Protein AF-A0A0W0VR33-F1 (afdb_monomer_lite)

Foldseek 3Di:
DVVLLVVLCVLLVADPVLLVVVLCVLVVQLVVLDADPPDDQPDPLLVVLLPQADSSSRSSSSVCSVVVADDDPQLSVLRNVLSVVLVPDPDPVVSLVSNLVSLQSSLVSLVVVLVVLSVVLSVPDPDPVSSVVSSSNSSVSNSSNVNSVVVSVVSVVVCVVCVVVVVVDVPPPPPPPPPPVVPPDDD

Structure (mmCIF, N/CA/C/O backbone):
data_AF-A0A0W0VR33-F1
#
_entry.id   AF-A0A0W0VR33-F1
#
loop_
_atom_site.group_PDB
_atom_site.id
_atom_site.type_symbol
_atom_site.label_atom_id
_atom_site.label_alt_id
_atom_site.label_comp_id
_atom_site.label_asym_id
_atom_site.label_entity_id
_atom_site.label_seq_id
_atom_site.pdbx_PDB_ins_code
_atom_site.Cartn_x
_atom_site.Cartn_y
_atom_site.Cartn_z
_atom_site.occupancy
_atom_site.B_iso_or_equiv
_atom_site.auth_seq_id
_atom_site.auth_comp_id
_atom_site.auth_asym_id
_atom_site.auth_atom_id
_atom_site.pdbx_PDB_model_num
ATOM 1 N N . MET A 1 1 ? -3.302 5.676 26.956 1.00 61.50 1 MET A N 1
ATOM 2 C CA . MET A 1 1 ? -3.005 5.448 25.518 1.00 61.50 1 MET A CA 1
ATOM 3 C C . MET A 1 1 ? -2.480 4.043 25.219 1.00 61.50 1 MET A C 1
ATOM 5 O O . MET A 1 1 ? -3.044 3.417 24.333 1.00 61.50 1 MET A O 1
ATOM 9 N N . LYS A 1 2 ? -1.479 3.511 25.946 1.00 77.81 2 LYS A N 1
ATOM 10 C CA . LYS A 1 2 ? -0.905 2.174 25.665 1.00 77.81 2 LYS A CA 1
ATOM 11 C C . LYS A 1 2 ? -1.934 1.028 25.657 1.00 77.81 2 LYS A C 1
ATOM 13 O O . LYS A 1 2 ? -1.928 0.230 24.734 1.00 77.81 2 LYS A O 1
ATOM 18 N N . GLU A 1 3 ? -2.866 0.989 26.608 1.00 82.81 3 GLU A N 1
ATOM 19 C CA . GLU A 1 3 ? -3.867 -0.091 26.684 1.00 82.81 3 GLU A CA 1
ATOM 20 C C . GLU A 1 3 ? -4.890 -0.064 25.531 1.00 82.81 3 GLU A C 1
ATOM 22 O O . GLU A 1 3 ? -5.207 -1.100 24.952 1.00 82.81 3 GLU A O 1
ATOM 27 N N . LYS A 1 4 ? -5.360 1.130 25.135 1.00 84.81 4 LYS A N 1
ATOM 28 C CA . LYS A 1 4 ? -6.247 1.295 23.968 1.00 84.81 4 LYS A CA 1
ATOM 29 C C . LYS A 1 4 ? -5.557 0.866 22.676 1.00 84.81 4 LYS A C 1
ATOM 31 O O . LYS A 1 4 ? -6.177 0.207 21.851 1.00 84.81 4 LYS A O 1
ATOM 36 N N . TYR A 1 5 ? -4.279 1.211 22.524 1.00 88.38 5 TYR A N 1
ATOM 37 C CA . TYR A 1 5 ? -3.471 0.807 21.377 1.00 88.38 5 TYR A CA 1
ATOM 38 C C . TYR A 1 5 ? -3.328 -0.719 21.285 1.00 88.38 5 TYR A C 1
ATOM 40 O O . TYR A 1 5 ? -3.548 -1.283 20.218 1.00 88.38 5 TYR A O 1
ATOM 48 N N . VAL A 1 6 ? -3.019 -1.392 22.400 1.00 88.38 6 VAL A N 1
ATOM 49 C CA . VAL A 1 6 ? -2.901 -2.862 22.446 1.00 88.38 6 VAL A CA 1
ATOM 50 C C . VAL A 1 6 ? -4.234 -3.527 22.093 1.00 88.38 6 VAL A C 1
ATOM 52 O O . VAL A 1 6 ? -4.278 -4.328 21.163 1.00 88.38 6 VAL A O 1
ATOM 55 N N . LYS A 1 7 ? -5.336 -3.105 22.730 1.00 88.06 7 LYS A N 1
ATOM 56 C CA . LYS A 1 7 ? -6.685 -3.625 22.435 1.00 88.06 7 LYS A CA 1
ATOM 57 C C . LYS A 1 7 ? -7.090 -3.405 20.976 1.00 88.06 7 LYS A C 1
ATOM 59 O O . LYS A 1 7 ? -7.686 -4.283 20.358 1.00 88.06 7 LYS A O 1
ATOM 64 N N . LEU A 1 8 ? -6.775 -2.240 20.408 1.00 88.81 8 LEU A N 1
ATOM 65 C CA . LEU A 1 8 ? -7.044 -1.955 19.000 1.00 88.81 8 LEU A CA 1
ATOM 66 C C . LEU A 1 8 ? -6.210 -2.859 18.087 1.00 88.81 8 LEU A C 1
ATOM 68 O O . LEU A 1 8 ? -6.759 -3.433 17.149 1.00 88.81 8 LEU A O 1
ATOM 72 N N . LYS A 1 9 ? -4.913 -3.025 18.370 1.00 88.00 9 LYS A N 1
ATOM 73 C CA . LYS A 1 9 ? -4.009 -3.884 17.593 1.00 88.00 9 LYS A CA 1
ATOM 74 C C . LYS A 1 9 ? -4.493 -5.333 17.552 1.00 88.00 9 LYS A C 1
ATOM 76 O O . LYS A 1 9 ? -4.474 -5.930 16.479 1.00 88.00 9 LYS A O 1
ATOM 81 N N . GLU A 1 10 ? -4.957 -5.866 18.680 1.00 88.50 10 GLU A N 1
ATOM 82 C CA . GLU A 1 10 ? -5.534 -7.213 18.776 1.00 88.50 10 GLU A CA 1
ATOM 83 C C . GLU A 1 10 ? -6.825 -7.335 17.957 1.00 88.50 10 GLU A C 1
ATOM 85 O O . GLU A 1 10 ? -6.942 -8.223 17.115 1.00 88.50 10 GLU A O 1
ATOM 90 N N . LYS A 1 11 ? -7.769 -6.398 18.128 1.00 87.12 11 LYS A N 1
ATOM 91 C CA . LYS A 1 11 ? -9.070 -6.419 17.431 1.00 87.12 11 LYS A CA 1
ATOM 92 C C . LYS A 1 11 ? -8.976 -6.200 15.920 1.00 87.12 11 LYS A C 1
ATOM 94 O O . LYS A 1 11 ? -9.852 -6.633 15.173 1.00 87.12 11 LYS A O 1
ATOM 99 N N . THR A 1 12 ? -7.944 -5.493 15.473 1.00 87.62 12 THR A N 1
ATOM 100 C CA . THR A 1 12 ? -7.769 -5.105 14.066 1.00 87.62 12 THR A CA 1
ATOM 101 C C . THR A 1 12 ? -6.710 -5.927 13.354 1.00 87.62 12 THR A C 1
ATOM 103 O O . THR A 1 12 ? -6.422 -5.635 12.198 1.00 87.62 12 THR A O 1
ATOM 106 N N . ASN A 1 13 ? -6.131 -6.944 14.005 1.00 84.62 13 ASN A N 1
ATOM 107 C CA . ASN A 1 13 ? -5.217 -7.854 13.333 1.00 84.62 13 ASN A CA 1
ATOM 108 C C . ASN A 1 13 ? -5.984 -8.556 12.196 1.00 84.62 13 ASN A C 1
ATOM 110 O O . ASN A 1 13 ? -6.972 -9.249 12.467 1.00 84.62 13 ASN A O 1
ATOM 114 N N . PRO A 1 14 ? -5.626 -8.320 10.924 1.00 77.56 14 PRO A N 1
ATOM 115 C CA . PRO A 1 14 ? -6.394 -8.882 9.834 1.00 77.56 14 PRO A CA 1
ATOM 116 C C . PRO A 1 14 ? -6.150 -10.389 9.764 1.00 77.56 14 PRO A C 1
ATOM 118 O O . PRO A 1 14 ? -5.021 -10.855 9.893 1.00 77.56 14 PRO A O 1
ATOM 121 N N . ASP A 1 15 ? -7.212 -11.158 9.547 1.00 86.38 15 ASP A N 1
ATOM 122 C CA . ASP A 1 15 ? -7.108 -12.604 9.365 1.00 86.38 15 ASP A CA 1
ATOM 123 C C . ASP A 1 15 ? -6.280 -12.943 8.112 1.00 86.38 15 ASP A C 1
ATOM 125 O O . ASP A 1 15 ? -6.339 -12.220 7.112 1.00 86.38 15 ASP A O 1
ATOM 129 N N . LEU A 1 16 ? -5.507 -14.033 8.157 1.00 83.56 16 LEU A N 1
ATOM 130 C CA . LEU A 1 16 ? -4.614 -14.420 7.063 1.00 83.56 16 LEU A CA 1
ATOM 131 C C . LEU A 1 16 ? -5.370 -14.632 5.746 1.00 83.56 16 LEU A C 1
ATOM 133 O O . LEU A 1 16 ? -4.894 -14.181 4.705 1.00 83.56 16 LEU A O 1
ATOM 137 N N . ARG A 1 17 ? -6.550 -15.261 5.783 1.00 86.62 17 ARG A N 1
ATOM 138 C CA . ARG A 1 17 ? -7.364 -15.510 4.587 1.00 86.62 17 ARG A CA 1
ATOM 139 C C . ARG A 1 17 ? -7.806 -14.200 3.950 1.00 86.62 17 ARG A C 1
ATOM 141 O O . ARG A 1 17 ? -7.626 -14.012 2.755 1.00 86.62 17 ARG A O 1
ATOM 148 N N . ASN A 1 18 ? -8.274 -13.256 4.765 1.00 86.62 18 ASN A N 1
ATOM 149 C CA . ASN A 1 18 ? -8.660 -11.929 4.284 1.00 86.62 18 ASN A CA 1
ATOM 150 C C . ASN A 1 18 ? -7.466 -11.181 3.659 1.00 86.62 18 ASN A C 1
ATOM 152 O O . ASN A 1 18 ? -7.594 -10.545 2.615 1.00 86.62 18 ASN A O 1
ATOM 156 N N . GLN A 1 19 ? -6.275 -11.289 4.257 1.00 87.56 19 GLN A N 1
ATOM 157 C CA . GLN A 1 19 ? -5.066 -10.701 3.674 1.00 87.56 19 GLN A CA 1
ATOM 158 C C . GLN A 1 19 ? -4.709 -11.331 2.321 1.00 87.56 19 GLN A C 1
ATOM 160 O O . GLN A 1 19 ? -4.309 -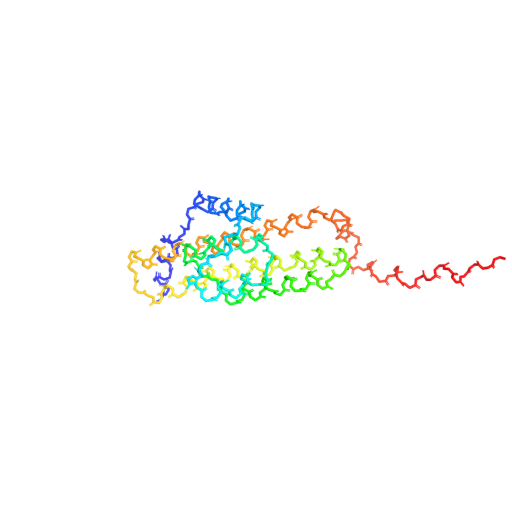10.608 1.411 1.00 87.56 19 GLN A O 1
ATOM 165 N N . LEU A 1 20 ? -4.851 -12.651 2.175 1.00 88.62 20 LEU A N 1
ATOM 166 C CA . LEU A 1 20 ? -4.600 -13.347 0.910 1.00 88.62 20 LEU A CA 1
ATOM 167 C C . LEU A 1 20 ? -5.625 -12.964 -0.163 1.00 88.62 20 LEU A C 1
ATOM 169 O O . LEU A 1 20 ? -5.227 -12.662 -1.285 1.00 88.62 20 LEU A O 1
ATOM 173 N N . ASP A 1 21 ? -6.908 -12.879 0.187 1.00 91.25 21 ASP A N 1
ATOM 174 C CA . ASP A 1 21 ? -7.968 -12.465 -0.740 1.00 91.25 21 ASP A CA 1
ATOM 175 C C . ASP A 1 21 ? -7.755 -11.023 -1.227 1.00 91.25 21 ASP A C 1
ATOM 177 O O . ASP A 1 21 ? -7.878 -10.729 -2.419 1.00 91.25 21 ASP A O 1
ATOM 181 N N . LYS A 1 22 ? -7.379 -10.108 -0.324 1.00 92.38 22 LYS A N 1
ATOM 182 C CA . LYS A 1 22 ? -7.038 -8.723 -0.683 1.00 92.38 22 LYS A CA 1
ATOM 183 C C . LYS A 1 22 ? -5.770 -8.639 -1.528 1.00 92.38 22 LYS A C 1
ATOM 185 O O . LYS A 1 22 ? -5.735 -7.856 -2.474 1.00 92.38 22 LYS A O 1
ATOM 190 N N . LEU A 1 23 ? -4.747 -9.435 -1.212 1.00 91.50 23 LEU A N 1
ATOM 191 C CA . LEU A 1 23 ? -3.521 -9.507 -2.007 1.00 91.50 23 LEU A CA 1
ATOM 192 C C . LEU A 1 23 ? -3.815 -9.998 -3.422 1.00 91.50 23 LEU A C 1
ATOM 194 O O . LEU A 1 23 ? -3.373 -9.366 -4.377 1.00 91.50 23 LEU A O 1
ATOM 198 N N . TYR A 1 24 ? -4.611 -11.060 -3.554 1.00 91.44 24 TYR A N 1
ATOM 199 C CA . TYR A 1 24 ? -5.074 -11.545 -4.848 1.00 91.44 24 TYR A CA 1
ATOM 200 C C . TYR A 1 24 ? -5.799 -10.444 -5.624 1.00 91.44 24 TYR A C 1
ATOM 202 O O . TYR A 1 24 ? -5.463 -10.206 -6.776 1.00 91.44 24 TYR A O 1
ATOM 210 N N . GLN A 1 25 ? -6.720 -9.710 -4.992 1.00 90.56 25 GLN A N 1
ATOM 211 C CA . GLN A 1 25 ? -7.424 -8.603 -5.649 1.00 90.56 25 GLN A CA 1
ATOM 212 C C . GLN A 1 25 ? -6.475 -7.491 -6.110 1.00 90.56 25 GLN A C 1
ATOM 214 O O . GLN A 1 25 ? -6.613 -7.010 -7.230 1.00 90.56 25 GLN A O 1
ATOM 219 N N . VAL A 1 26 ? -5.508 -7.084 -5.281 1.00 90.44 26 VAL A N 1
ATOM 220 C CA . VAL A 1 26 ? -4.519 -6.056 -5.652 1.00 90.44 26 VAL A CA 1
ATOM 221 C C . VAL A 1 26 ? -3.669 -6.519 -6.833 1.00 90.44 26 VAL A C 1
ATOM 223 O O . VAL A 1 26 ? -3.519 -5.779 -7.803 1.00 90.44 26 VAL A O 1
ATOM 226 N N . VAL A 1 27 ? -3.141 -7.743 -6.774 1.00 88.56 27 VAL A N 1
ATOM 227 C CA . VAL A 1 27 ? -2.290 -8.299 -7.833 1.00 88.56 27 VAL A CA 1
ATOM 228 C C . VAL A 1 27 ? -3.090 -8.517 -9.116 1.00 88.56 27 VAL A C 1
ATOM 230 O O . VAL A 1 27 ? -2.629 -8.130 -10.184 1.00 88.56 27 VAL A O 1
ATOM 233 N N . TYR A 1 28 ? -4.303 -9.062 -9.020 1.00 90.81 28 TYR A N 1
ATOM 234 C CA . TYR A 1 28 ? -5.193 -9.251 -10.163 1.00 90.81 28 TYR A CA 1
ATOM 235 C C . TYR A 1 28 ? -5.499 -7.921 -10.853 1.00 90.81 28 TYR A C 1
ATOM 237 O O . TYR A 1 28 ? -5.335 -7.820 -12.060 1.00 90.81 28 TYR A O 1
ATOM 245 N N . GLN A 1 29 ? -5.865 -6.880 -10.099 1.00 89.62 29 GLN A N 1
ATOM 246 C CA . GLN A 1 29 ? -6.146 -5.554 -10.665 1.00 89.62 29 GLN A CA 1
ATOM 247 C C . GLN A 1 29 ? -4.912 -4.921 -11.318 1.00 89.62 29 GLN A C 1
ATOM 249 O O . GLN A 1 29 ? -5.024 -4.277 -12.358 1.00 89.62 29 GLN A O 1
ATOM 254 N N . ALA A 1 30 ? -3.724 -5.130 -10.742 1.00 86.50 30 ALA A N 1
ATOM 255 C CA . ALA A 1 30 ? -2.480 -4.690 -11.363 1.00 86.50 30 ALA A CA 1
ATOM 256 C C . ALA A 1 30 ? -2.211 -5.422 -12.692 1.00 86.50 30 ALA A C 1
AT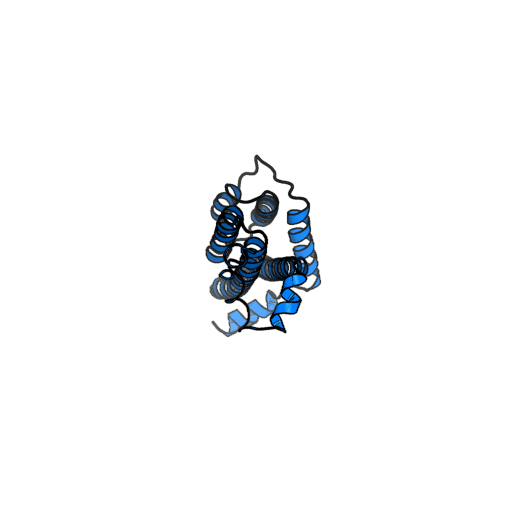OM 258 O O . ALA A 1 30 ? -1.741 -4.805 -13.642 1.00 86.50 30 ALA A O 1
ATOM 259 N N . LEU A 1 31 ? -2.504 -6.721 -12.775 1.00 86.19 31 LEU A N 1
ATOM 260 C CA . LEU A 1 31 ? -2.268 -7.519 -13.982 1.00 86.19 31 LEU A CA 1
ATOM 261 C C . LEU A 1 31 ? -3.320 -7.282 -15.072 1.00 86.19 31 LEU A C 1
ATOM 263 O O . LEU A 1 31 ? -2.958 -7.164 -16.238 1.00 86.19 31 LEU A O 1
ATOM 267 N N . ASP A 1 32 ? -4.596 -7.201 -14.695 1.00 89.06 32 ASP A N 1
ATOM 268 C CA . ASP A 1 32 ? -5.718 -6.940 -15.603 1.00 89.06 32 ASP A CA 1
ATOM 269 C C . ASP A 1 32 ? -5.652 -5.519 -16.179 1.00 89.06 32 ASP A C 1
ATOM 271 O O . ASP A 1 32 ? -5.965 -5.295 -17.345 1.00 89.06 32 ASP A O 1
ATOM 275 N N . ALA A 1 33 ? -5.190 -4.558 -15.367 1.00 84.81 33 ALA A N 1
ATOM 276 C CA . ALA A 1 33 ? -4.979 -3.165 -15.754 1.00 84.81 33 ALA A CA 1
ATOM 277 C C . ALA A 1 33 ? -6.216 -2.496 -16.392 1.00 84.81 33 ALA A C 1
ATOM 279 O O . ALA A 1 33 ? -6.080 -1.554 -17.179 1.00 84.81 33 ALA A O 1
ATOM 280 N N . SER A 1 34 ? -7.424 -2.948 -16.035 1.00 85.25 34 SER A N 1
ATOM 281 C CA . SER A 1 34 ? -8.674 -2.344 -16.490 1.00 85.25 34 SER A CA 1
ATOM 282 C C . SER A 1 34 ? -8.919 -1.013 -15.776 1.00 85.25 34 SER A C 1
ATOM 284 O O . SER A 1 34 ? -9.141 -0.930 -14.567 1.00 85.25 34 SER A O 1
ATOM 286 N N . VAL A 1 35 ? -8.854 0.074 -16.547 1.00 84.69 35 VAL A N 1
ATOM 287 C CA . VAL A 1 35 ? -9.044 1.441 -16.053 1.00 84.69 35 VAL A CA 1
ATOM 288 C C . VAL A 1 35 ? -10.351 1.989 -16.601 1.00 84.69 35 VAL A C 1
ATOM 290 O O . VAL A 1 35 ? -10.545 2.080 -17.813 1.00 84.69 35 VAL A O 1
ATOM 293 N N . HIS A 1 36 ? -11.244 2.430 -15.719 1.00 85.94 36 HIS A N 1
ATOM 294 C CA . HIS A 1 36 ? -12.424 3.168 -16.150 1.00 85.94 36 HIS A CA 1
ATOM 295 C C . HIS A 1 36 ? -12.049 4.634 -16.373 1.00 85.94 36 HIS A C 1
ATOM 297 O O . HIS A 1 36 ? -11.866 5.388 -15.419 1.00 85.94 36 HIS A O 1
ATOM 303 N N . HIS A 1 37 ? -11.943 5.047 -17.636 1.00 77.38 37 HIS A N 1
ATOM 304 C CA . HIS A 1 37 ? -11.484 6.390 -18.022 1.00 77.38 37 HIS A CA 1
ATOM 305 C C . HIS A 1 37 ? -12.367 7.547 -17.520 1.00 77.38 37 HIS A C 1
ATOM 307 O O . HIS A 1 37 ? -11.912 8.685 -17.481 1.00 77.38 37 HIS A O 1
ATOM 313 N N . GLN A 1 38 ? -13.613 7.266 -17.129 1.00 84.50 38 GLN A N 1
ATOM 314 C CA . GLN A 1 38 ? -14.570 8.245 -16.597 1.00 84.50 38 GLN A CA 1
ATOM 315 C C . GLN A 1 38 ? -14.790 8.108 -15.082 1.00 84.50 38 GLN A C 1
ATOM 317 O O . GLN A 1 38 ? -15.762 8.636 -14.549 1.00 84.50 38 GLN A O 1
ATOM 322 N N . TYR A 1 39 ? -13.937 7.358 -14.380 1.00 86.31 39 TYR A N 1
ATOM 323 C CA . TYR A 1 39 ? -14.080 7.189 -12.939 1.00 86.31 39 TYR A CA 1
ATOM 324 C C . TYR A 1 39 ? -13.816 8.506 -12.203 1.00 86.31 39 TYR A C 1
ATOM 326 O O . TYR A 1 39 ? -12.736 9.088 -12.332 1.00 86.31 39 TYR A O 1
ATOM 334 N N . ASP A 1 40 ? -14.794 8.948 -11.414 1.00 87.25 40 ASP A N 1
ATOM 335 C CA . ASP A 1 40 ? -14.639 10.105 -10.541 1.00 87.25 40 ASP A CA 1
ATOM 336 C C . ASP A 1 40 ? -14.066 9.662 -9.192 1.00 87.25 40 ASP A C 1
ATOM 338 O O . ASP A 1 40 ? -14.679 8.887 -8.454 1.00 87.25 40 ASP A O 1
ATOM 342 N N . TYR A 1 41 ? -12.845 10.110 -8.908 1.00 86.19 41 TYR A N 1
ATOM 343 C CA . TYR A 1 41 ? -12.120 9.740 -7.697 1.00 86.19 41 TYR A CA 1
ATOM 344 C C . TYR A 1 41 ? -12.722 10.441 -6.487 1.00 86.19 41 TYR A C 1
ATOM 346 O O . TYR A 1 41 ? -12.797 11.671 -6.450 1.00 86.19 41 TYR A O 1
ATOM 354 N N . LYS A 1 42 ? -13.069 9.658 -5.465 1.00 88.31 42 LYS A N 1
ATOM 355 C CA . LYS A 1 42 ? -13.597 10.187 -4.204 1.00 88.31 42 LYS A CA 1
ATOM 356 C C . LYS A 1 42 ? -12.503 10.847 -3.366 1.00 88.31 42 LYS A C 1
ATOM 358 O O . LYS A 1 42 ? -12.758 11.863 -2.724 1.00 88.31 42 LYS A O 1
ATOM 363 N N . LEU A 1 43 ? -11.293 10.280 -3.370 1.00 85.81 43 LEU A N 1
ATOM 364 C CA . LEU A 1 43 ? -10.158 10.766 -2.587 1.00 85.81 43 LEU A CA 1
ATOM 365 C C . LEU A 1 43 ? -9.224 11.643 -3.447 1.00 85.81 43 LEU A C 1
ATOM 367 O O . LEU A 1 43 ? -8.648 11.158 -4.434 1.00 85.81 43 LEU A O 1
ATOM 371 N N . PRO A 1 44 ? -9.005 12.924 -3.082 1.00 80.31 44 PRO A N 1
ATOM 372 C CA . PRO A 1 44 ? -8.142 13.836 -3.837 1.00 80.31 44 PRO A CA 1
ATOM 373 C C . PRO A 1 44 ? -6.714 13.314 -4.041 1.00 80.31 44 PRO A C 1
ATOM 375 O O . PRO A 1 44 ? -6.116 13.519 -5.101 1.00 80.31 44 PRO A O 1
ATOM 378 N N . GLU A 1 45 ? -6.162 12.597 -3.060 1.00 78.06 45 GLU A N 1
ATOM 379 C CA . GLU A 1 45 ? -4.807 12.045 -3.123 1.00 78.06 45 GLU A CA 1
ATOM 380 C C . GLU A 1 45 ? -4.667 10.990 -4.229 1.00 78.06 45 GLU A C 1
ATOM 382 O O . GLU A 1 45 ? -3.607 10.880 -4.852 1.00 78.06 45 GLU A O 1
ATOM 387 N N . ARG A 1 46 ? -5.732 10.227 -4.504 1.00 80.44 46 ARG A N 1
ATOM 388 C CA . ARG A 1 46 ? -5.762 9.172 -5.533 1.00 80.44 46 ARG A CA 1
ATOM 389 C C . ARG A 1 46 ? -5.874 9.760 -6.936 1.00 80.44 46 ARG A C 1
ATOM 391 O O . ARG A 1 46 ? -5.233 9.259 -7.862 1.00 80.44 46 ARG A O 1
ATOM 398 N N . LYS A 1 47 ? -6.612 10.865 -7.079 1.00 79.00 47 LYS A N 1
ATOM 399 C CA . LYS A 1 47 ? -6.732 11.605 -8.343 1.00 79.00 47 LYS A CA 1
ATOM 400 C C . LYS A 1 47 ? -5.365 12.055 -8.863 1.00 79.00 47 LYS A C 1
ATOM 402 O O . LYS A 1 47 ? -5.076 11.873 -10.042 1.00 79.00 47 LYS A O 1
ATOM 407 N N . ILE A 1 48 ? -4.496 12.559 -7.984 1.00 74.81 48 ILE A N 1
ATOM 408 C CA . ILE A 1 48 ? -3.143 13.017 -8.356 1.00 74.81 48 ILE A CA 1
ATOM 409 C C . ILE A 1 48 ? -2.293 11.863 -8.910 1.00 74.81 48 ILE A C 1
ATOM 411 O O . ILE A 1 48 ? -1.635 12.019 -9.939 1.00 74.81 48 ILE A O 1
ATOM 415 N N . LEU A 1 49 ? -2.349 10.691 -8.268 1.00 77.31 49 LEU A N 1
ATOM 416 C CA . LEU A 1 49 ? -1.647 9.495 -8.742 1.00 77.31 49 LEU A CA 1
ATOM 417 C C . LEU A 1 49 ? -2.144 9.037 -10.113 1.00 77.31 49 LEU A C 1
ATOM 419 O O . LEU A 1 49 ? -1.343 8.633 -10.950 1.00 77.31 49 LEU A O 1
ATOM 423 N N . SER A 1 50 ? -3.454 9.090 -10.353 1.00 76.25 50 SER A N 1
ATOM 424 C CA . SER A 1 50 ? -4.061 8.529 -11.564 1.00 76.25 50 SER A CA 1
ATOM 425 C C . SER A 1 50 ? -3.612 9.192 -12.870 1.00 76.25 50 SER A C 1
ATOM 427 O O . SER A 1 50 ? -3.546 8.529 -13.898 1.00 76.25 50 SER A O 1
ATOM 429 N N . GLN A 1 51 ? -3.253 10.477 -12.839 1.00 72.75 51 GLN A N 1
ATOM 430 C CA . GLN A 1 51 ? -2.960 11.252 -14.049 1.00 72.75 51 GLN A CA 1
ATOM 431 C C . GLN A 1 51 ? -1.585 10.952 -14.658 1.00 72.75 51 GLN A C 1
ATOM 433 O O . GLN A 1 51 ? -1.386 11.163 -15.848 1.00 72.75 51 GLN A O 1
ATOM 438 N N . ASN A 1 52 ? -0.636 10.478 -13.847 1.00 71.38 52 ASN A N 1
ATOM 439 C CA . ASN A 1 52 ? 0.777 10.364 -14.223 1.00 71.38 52 ASN A CA 1
ATOM 440 C C . ASN A 1 52 ? 1.350 8.987 -13.879 1.00 71.38 52 ASN A C 1
ATOM 442 O O . ASN A 1 52 ? 2.505 8.891 -13.480 1.00 71.38 52 ASN A O 1
ATOM 446 N N . THR A 1 53 ? 0.535 7.936 -13.907 1.00 78.19 53 THR A N 1
ATOM 447 C CA . THR A 1 53 ? 0.985 6.577 -13.584 1.00 78.19 53 THR A CA 1
ATOM 448 C C . THR A 1 53 ? 0.542 5.592 -14.659 1.00 78.19 53 THR A C 1
ATOM 450 O O . THR A 1 53 ? -0.414 5.866 -15.382 1.00 78.19 53 THR A O 1
ATOM 453 N N . PRO A 1 54 ? 1.224 4.449 -14.814 1.00 82.12 54 PRO A N 1
ATOM 454 C CA . PRO A 1 54 ? 0.861 3.459 -15.822 1.00 82.12 54 PRO A CA 1
ATOM 455 C C . PRO A 1 54 ? -0.492 2.786 -15.507 1.00 82.12 54 PRO A C 1
ATOM 457 O O . PRO A 1 54 ? -0.895 2.749 -14.341 1.00 82.12 54 PRO A O 1
ATOM 460 N N . PRO A 1 55 ? -1.176 2.190 -16.507 1.00 85.19 55 PRO A N 1
ATOM 461 C CA . PRO A 1 55 ? -2.532 1.647 -16.351 1.00 85.19 55 PRO A CA 1
ATOM 462 C C . PRO A 1 55 ? -2.715 0.672 -15.180 1.00 85.19 55 PRO A C 1
ATOM 464 O O . PRO A 1 55 ? -3.704 0.757 -14.462 1.00 85.19 55 PRO A O 1
ATOM 467 N N . HIS A 1 56 ? -1.734 -0.194 -14.907 1.00 83.88 56 HIS A N 1
ATOM 468 C CA . HIS A 1 56 ? -1.791 -1.120 -13.770 1.00 83.88 56 HIS A CA 1
ATOM 469 C C . HIS A 1 56 ? -1.847 -0.405 -12.409 1.00 83.88 56 HIS A C 1
ATOM 471 O O . HIS A 1 56 ? -2.581 -0.817 -11.513 1.00 83.88 56 HIS A O 1
ATOM 477 N N . VAL A 1 57 ? -1.113 0.702 -12.251 1.00 84.75 57 VAL A N 1
ATOM 478 C CA . VAL A 1 57 ? -1.159 1.530 -11.035 1.00 84.75 57 VAL A CA 1
ATOM 479 C C . VAL A 1 57 ? -2.483 2.289 -10.965 1.00 84.75 57 VAL A C 1
ATOM 481 O O . VAL A 1 57 ? -3.068 2.405 -9.888 1.00 84.75 57 VAL A O 1
ATOM 484 N N . GLN A 1 58 ? -2.992 2.771 -12.101 1.00 86.75 58 GLN A N 1
ATOM 485 C CA . GLN A 1 58 ? -4.299 3.428 -12.165 1.00 86.75 58 GLN A CA 1
ATOM 486 C C . GLN A 1 58 ? -5.437 2.479 -11.760 1.00 86.75 58 GLN A C 1
ATOM 488 O O . GLN A 1 58 ? -6.277 2.873 -10.950 1.00 86.75 58 GLN A O 1
ATOM 493 N N . ALA A 1 59 ? -5.436 1.234 -12.245 1.00 87.88 59 ALA A N 1
ATOM 494 C CA . ALA A 1 59 ? -6.437 0.216 -11.919 1.00 87.88 59 ALA A CA 1
ATOM 495 C C . ALA A 1 59 ? -6.456 -0.101 -10.414 1.00 87.88 59 ALA A C 1
ATOM 497 O O . ALA A 1 59 ? -7.503 -0.027 -9.762 1.00 87.88 59 ALA A O 1
ATOM 498 N N . VAL A 1 60 ? -5.279 -0.335 -9.819 1.00 89.12 60 VAL A N 1
ATOM 499 C CA . VAL A 1 60 ? -5.149 -0.524 -8.364 1.00 89.12 60 VAL A CA 1
ATOM 500 C C . VAL A 1 60 ? -5.624 0.717 -7.604 1.00 89.12 60 VAL A C 1
ATOM 502 O O . VAL A 1 60 ? -6.342 0.592 -6.612 1.00 89.12 60 VAL A O 1
ATOM 505 N N . ASN A 1 61 ? -5.299 1.922 -8.079 1.00 90.19 61 ASN A N 1
ATOM 506 C CA . ASN A 1 61 ? -5.763 3.160 -7.454 1.00 90.19 61 ASN A CA 1
ATOM 507 C C . ASN A 1 61 ? -7.285 3.329 -7.512 1.00 90.19 61 ASN A C 1
ATOM 509 O O . ASN A 1 61 ? -7.860 3.735 -6.506 1.00 90.19 61 ASN A O 1
ATOM 513 N N . GLN A 1 62 ? -7.943 3.004 -8.630 1.00 91.12 62 GLN A N 1
ATOM 514 C CA . GLN A 1 62 ? -9.409 3.037 -8.719 1.00 91.12 62 GLN A CA 1
ATOM 515 C C . GLN A 1 62 ? -10.046 2.028 -7.762 1.00 91.12 62 GLN A C 1
ATOM 517 O O . GLN A 1 62 ? -10.988 2.365 -7.048 1.00 91.12 62 GLN A O 1
ATOM 522 N N . MET A 1 63 ? -9.518 0.803 -7.702 1.00 91.50 63 MET A N 1
ATOM 523 C CA . MET A 1 63 ? -10.034 -0.226 -6.797 1.00 91.50 63 MET A CA 1
ATOM 524 C C . MET A 1 63 ? -9.904 0.185 -5.326 1.00 91.50 63 MET A C 1
ATOM 526 O O . MET A 1 63 ? -10.849 0.014 -4.558 1.00 91.50 63 MET A O 1
ATOM 530 N N . LEU A 1 64 ? -8.765 0.761 -4.939 1.00 90.88 64 LEU A N 1
ATOM 531 C CA . LEU A 1 64 ? -8.543 1.213 -3.568 1.00 90.88 64 LEU A CA 1
ATOM 532 C C . LEU A 1 64 ? -9.372 2.458 -3.211 1.00 90.88 64 LEU A C 1
ATOM 534 O O . LEU A 1 64 ? -9.835 2.560 -2.079 1.00 90.88 64 LEU A O 1
ATOM 538 N N . ASP A 1 65 ? -9.608 3.366 -4.163 1.00 91.56 65 ASP A N 1
ATOM 539 C CA . ASP A 1 65 ? -10.502 4.519 -3.977 1.00 91.56 65 ASP A CA 1
ATOM 540 C C . ASP A 1 65 ? -11.960 4.083 -3.754 1.00 91.56 65 ASP A C 1
ATOM 542 O O . ASP A 1 65 ? -12.613 4.560 -2.828 1.00 91.56 65 ASP A O 1
ATOM 546 N N . ARG A 1 66 ? -12.446 3.088 -4.512 1.00 90.62 66 ARG A N 1
ATOM 547 C CA . ARG A 1 66 ? -13.787 2.497 -4.311 1.00 90.62 66 ARG A CA 1
ATOM 548 C C . ARG A 1 66 ? -13.974 1.901 -2.918 1.00 90.62 66 ARG A C 1
ATOM 550 O O . ARG A 1 66 ? -15.099 1.852 -2.428 1.00 90.62 66 ARG A O 1
ATOM 557 N N . LYS A 1 67 ? -12.883 1.433 -2.312 1.00 89.25 67 LYS A N 1
ATOM 558 C CA . LYS A 1 67 ? -12.845 0.867 -0.960 1.00 89.25 67 LYS A CA 1
ATOM 559 C C . LYS A 1 67 ? -12.522 1.897 0.121 1.00 89.25 67 LYS A C 1
ATOM 561 O O . LYS A 1 67 ? -12.377 1.511 1.275 1.00 89.25 67 LYS A O 1
ATOM 566 N N . GLU A 1 68 ? -12.399 3.172 -0.254 1.00 89.56 68 GLU A N 1
ATOM 567 C CA . GLU A 1 68 ? -12.121 4.291 0.654 1.00 89.56 68 GLU A CA 1
ATOM 568 C C . GLU A 1 68 ? -10.825 4.084 1.454 1.00 89.56 68 GLU A C 1
ATOM 570 O O . GLU A 1 68 ? -10.700 4.475 2.610 1.00 89.56 68 GLU A O 1
ATOM 575 N N . VAL A 1 69 ? -9.842 3.444 0.814 1.00 88.50 69 VAL A N 1
ATOM 576 C CA . VAL A 1 69 ? -8.530 3.184 1.403 1.00 88.50 69 VAL A CA 1
ATOM 577 C C . VAL A 1 69 ? -7.641 4.383 1.138 1.00 88.50 69 VAL A C 1
ATOM 579 O O . VAL A 1 69 ? -7.293 4.686 -0.012 1.00 88.50 69 VAL A O 1
ATOM 582 N N . GLU A 1 70 ? -7.201 5.026 2.206 1.00 87.31 70 GLU A N 1
ATOM 583 C CA . GLU A 1 70 ? -6.284 6.149 2.121 1.00 87.31 70 GLU A CA 1
ATOM 584 C C . GLU A 1 70 ? -4.865 5.669 1.809 1.00 87.31 70 GLU A C 1
ATOM 586 O O . GLU A 1 70 ? -4.431 4.571 2.177 1.00 87.31 70 GLU A O 1
ATOM 591 N N . LEU A 1 71 ? -4.118 6.507 1.099 1.00 86.25 71 LEU A N 1
ATOM 592 C CA . LEU A 1 71 ? -2.707 6.280 0.838 1.00 86.25 71 LEU A CA 1
ATOM 593 C C . LEU A 1 71 ? -1.909 7.396 1.495 1.00 86.25 71 LEU A C 1
ATOM 595 O O . LEU A 1 71 ? -2.187 8.575 1.273 1.00 86.25 71 LEU A O 1
ATOM 599 N N . SER A 1 72 ? -0.886 7.039 2.270 1.00 87.38 72 SER A N 1
ATOM 600 C CA . SER A 1 72 ? -0.021 8.053 2.859 1.00 87.38 72 SER A CA 1
ATOM 601 C C . SER A 1 72 ? 0.673 8.880 1.773 1.00 87.38 72 SER A C 1
ATOM 603 O O . SER A 1 72 ? 1.030 8.380 0.700 1.00 87.38 72 SER A O 1
ATOM 605 N N . TYR A 1 73 ? 0.924 10.154 2.083 1.00 88.19 73 TYR A N 1
ATOM 606 C CA . TYR A 1 73 ? 1.705 11.043 1.220 1.00 88.19 73 TYR A CA 1
ATOM 607 C C . TYR A 1 73 ? 3.055 10.427 0.821 1.00 88.19 73 TYR A C 1
ATOM 609 O O . TYR A 1 73 ? 3.504 10.584 -0.311 1.00 88.19 73 TYR A O 1
ATOM 617 N N . GLU A 1 74 ? 3.692 9.701 1.742 1.00 88.31 74 GLU A N 1
ATOM 618 C CA . GLU A 1 74 ? 4.977 9.051 1.504 1.00 88.31 74 GLU A CA 1
ATOM 619 C C . GLU A 1 74 ? 4.875 7.932 0.461 1.00 88.31 74 GLU A C 1
ATOM 621 O O . GLU A 1 74 ? 5.601 7.983 -0.532 1.00 88.31 74 GLU A O 1
ATOM 626 N N . SER A 1 75 ? 3.950 6.979 0.637 1.00 87.19 75 SER A N 1
ATOM 627 C CA . SER A 1 75 ? 3.729 5.900 -0.337 1.00 87.19 75 SER A CA 1
ATOM 628 C C . SER A 1 75 ? 3.391 6.467 -1.715 1.00 87.19 75 SER A C 1
ATOM 630 O O . SER A 1 75 ? 3.970 6.062 -2.721 1.00 87.19 75 SER A O 1
ATOM 632 N N . ARG A 1 76 ? 2.521 7.481 -1.755 1.00 88.06 76 ARG A N 1
ATOM 633 C CA . ARG A 1 76 ? 2.143 8.172 -2.989 1.00 88.06 76 ARG A CA 1
ATOM 634 C C . ARG A 1 76 ? 3.340 8.791 -3.707 1.00 88.06 76 ARG A C 1
ATOM 636 O O . ARG A 1 76 ? 3.566 8.528 -4.886 1.00 88.06 76 ARG A O 1
ATOM 643 N N . ARG A 1 77 ? 4.132 9.580 -2.982 1.00 88.31 77 ARG A N 1
ATOM 644 C CA . ARG A 1 77 ? 5.318 10.246 -3.523 1.00 88.31 77 ARG A CA 1
ATOM 645 C C . ARG A 1 77 ? 6.343 9.240 -4.040 1.00 88.31 77 ARG A C 1
ATOM 647 O O . ARG A 1 77 ? 6.976 9.503 -5.057 1.00 88.31 77 ARG A O 1
ATOM 654 N N . LEU A 1 78 ? 6.533 8.117 -3.346 1.00 88.81 78 LEU A N 1
ATOM 655 C CA . LEU A 1 78 ? 7.474 7.079 -3.768 1.00 88.81 78 LEU A CA 1
ATOM 656 C C . LEU A 1 78 ? 7.030 6.397 -5.066 1.00 88.81 78 LEU A C 1
ATOM 658 O O . LEU A 1 78 ? 7.871 6.219 -5.942 1.00 88.81 78 LEU A O 1
ATOM 662 N N . ILE A 1 79 ? 5.736 6.102 -5.221 1.00 87.56 79 ILE A N 1
ATOM 663 C CA . ILE A 1 79 ? 5.169 5.545 -6.462 1.00 87.56 79 ILE A CA 1
ATOM 664 C C . ILE A 1 79 ? 5.349 6.528 -7.631 1.00 87.56 79 ILE A C 1
ATOM 666 O O . ILE A 1 79 ? 5.854 6.159 -8.692 1.00 87.56 79 ILE A O 1
ATOM 670 N N . GLU A 1 80 ? 5.004 7.805 -7.433 1.00 86.19 80 GLU A N 1
ATOM 671 C CA . GLU A 1 80 ? 5.195 8.848 -8.454 1.00 86.19 80 GLU A CA 1
ATOM 672 C C . GLU A 1 80 ? 6.680 9.009 -8.834 1.00 86.19 80 GLU A C 1
ATOM 674 O O . GLU A 1 80 ? 7.029 9.159 -10.009 1.00 86.19 80 GLU A O 1
ATOM 679 N N . LEU A 1 81 ? 7.575 8.971 -7.841 1.00 86.00 81 LEU A N 1
ATOM 680 C CA . LEU A 1 81 ? 9.014 9.126 -8.042 1.00 86.00 81 LEU A CA 1
ATOM 681 C C . LEU A 1 81 ? 9.630 7.920 -8.760 1.00 86.00 81 LEU A C 1
ATOM 683 O O . LEU A 1 81 ? 10.447 8.118 -9.662 1.00 86.00 81 LEU A O 1
ATOM 687 N N . GLN A 1 82 ? 9.229 6.702 -8.387 1.00 85.25 82 GLN A N 1
ATOM 688 C CA . GLN A 1 82 ? 9.625 5.465 -9.058 1.00 85.25 82 GLN A CA 1
ATOM 689 C C . GLN A 1 82 ? 9.307 5.567 -10.545 1.00 85.25 82 GLN A C 1
ATOM 691 O O . GLN A 1 82 ? 10.213 5.441 -11.365 1.00 85.25 82 GLN A O 1
ATOM 696 N N . HIS A 1 83 ? 8.058 5.891 -10.888 1.00 84.25 83 HIS A N 1
ATOM 697 C CA . HIS A 1 83 ? 7.633 6.009 -12.278 1.00 84.25 83 HIS A CA 1
ATOM 698 C C . HIS A 1 83 ? 8.479 7.029 -13.054 1.00 84.25 83 HIS A C 1
ATOM 700 O O . HIS A 1 83 ? 9.102 6.672 -14.054 1.00 84.25 83 HIS A O 1
ATOM 706 N N . ARG A 1 84 ? 8.624 8.256 -12.534 1.00 83.62 84 ARG A N 1
ATOM 707 C CA . ARG A 1 84 ? 9.429 9.308 -13.184 1.00 83.62 84 ARG A CA 1
ATOM 708 C C . ARG A 1 84 ? 10.888 8.905 -13.401 1.00 83.62 84 ARG A C 1
ATOM 710 O O . ARG A 1 84 ? 11.482 9.265 -14.416 1.00 83.62 84 ARG A O 1
ATOM 717 N N . ILE A 1 85 ? 11.502 8.219 -12.438 1.00 78.12 85 ILE A N 1
ATOM 718 C CA . ILE A 1 85 ? 12.906 7.797 -12.539 1.00 78.12 85 ILE A CA 1
ATOM 719 C C . ILE A 1 85 ? 13.049 6.635 -13.520 1.00 78.12 85 ILE A C 1
ATOM 721 O O . ILE A 1 85 ? 13.985 6.626 -14.321 1.00 78.12 85 ILE A O 1
ATOM 725 N N . VAL A 1 86 ? 12.134 5.671 -13.468 1.00 77.50 86 VAL A N 1
ATOM 726 C CA . VAL A 1 86 ? 12.120 4.487 -14.333 1.00 77.50 86 VAL A CA 1
ATOM 727 C C . VAL A 1 86 ? 11.890 4.885 -15.795 1.00 77.50 86 VAL A C 1
ATOM 729 O O . VAL A 1 86 ? 12.561 4.344 -16.672 1.00 77.50 86 VAL A O 1
ATOM 732 N N . GLU A 1 87 ? 11.029 5.866 -16.071 1.00 79.88 87 GLU A N 1
ATOM 733 C CA . GLU A 1 87 ? 10.831 6.413 -17.423 1.00 79.88 87 GLU A CA 1
ATOM 734 C C . GLU A 1 87 ? 12.069 7.128 -17.967 1.00 79.88 87 GLU A C 1
ATOM 736 O O . GLU A 1 87 ? 12.448 6.922 -19.118 1.00 79.88 87 GLU A O 1
ATOM 741 N N . LYS A 1 88 ? 12.740 7.932 -17.135 1.00 81.94 88 LYS A N 1
ATOM 742 C CA . LYS A 1 88 ? 13.940 8.682 -17.541 1.00 81.94 88 LYS A CA 1
ATOM 743 C C . LYS A 1 88 ? 15.202 7.822 -17.639 1.00 81.94 88 LYS A C 1
ATOM 745 O O . LYS A 1 88 ? 16.215 8.284 -18.160 1.00 81.94 88 LYS A O 1
ATOM 750 N N . THR A 1 89 ? 15.186 6.601 -17.105 1.00 76.06 89 THR A N 1
ATOM 751 C CA . THR A 1 89 ? 16.357 5.717 -17.105 1.00 76.06 89 THR A CA 1
ATOM 752 C C . THR A 1 89 ? 16.405 4.909 -18.403 1.00 76.06 89 THR A C 1
ATOM 754 O O . THR A 1 89 ? 15.582 4.026 -18.628 1.00 76.06 89 THR A O 1
ATOM 757 N N . THR A 1 90 ? 17.406 5.187 -19.239 1.00 76.56 90 THR A N 1
ATOM 758 C CA . THR A 1 90 ? 17.604 4.533 -20.545 1.00 76.56 90 THR A CA 1
ATOM 759 C C . THR A 1 90 ? 18.273 3.162 -20.431 1.00 76.56 90 THR A C 1
ATOM 761 O O . THR A 1 90 ? 17.925 2.235 -21.159 1.00 76.56 90 THR A O 1
ATOM 764 N N . CYS A 1 91 ? 19.212 3.000 -19.493 1.00 80.06 91 CYS A N 1
ATOM 765 C CA . CYS A 1 91 ? 19.894 1.729 -19.263 1.00 80.06 91 CYS A CA 1
ATOM 766 C C . CYS A 1 91 ? 18.954 0.709 -18.603 1.00 80.06 91 CYS A C 1
ATOM 768 O O . CYS A 1 91 ? 18.499 0.913 -17.475 1.00 80.06 91 CYS A O 1
ATOM 770 N N . ARG A 1 92 ? 18.717 -0.424 -19.276 1.00 73.25 92 ARG A N 1
ATOM 771 C CA . ARG A 1 92 ? 17.816 -1.491 -18.808 1.00 73.25 92 ARG A CA 1
ATOM 772 C C . ARG A 1 92 ? 18.210 -2.051 -17.438 1.00 73.25 92 ARG A C 1
ATOM 774 O O . ARG A 1 92 ? 17.345 -2.177 -16.580 1.00 73.25 92 ARG A O 1
ATOM 781 N N . GLN A 1 93 ? 19.491 -2.344 -17.209 1.00 72.00 93 GLN A N 1
ATOM 782 C CA . GLN A 1 93 ? 19.966 -2.878 -15.922 1.00 72.00 93 GLN A CA 1
ATOM 783 C C . GLN A 1 93 ? 19.759 -1.870 -14.788 1.00 72.00 93 GLN A C 1
ATOM 785 O O . GLN A 1 93 ? 19.162 -2.182 -13.760 1.00 72.00 93 GLN A O 1
ATOM 790 N N . THR A 1 94 ? 20.164 -0.615 -15.006 1.00 76.12 94 THR A N 1
ATOM 791 C CA . THR A 1 94 ? 19.962 0.466 -14.031 1.00 76.12 94 THR A CA 1
ATOM 792 C C . THR A 1 94 ? 18.481 0.706 -13.749 1.00 76.12 94 THR A C 1
ATOM 794 O O . THR A 1 94 ? 18.118 1.010 -12.614 1.00 76.12 94 THR A O 1
ATOM 797 N N . LYS A 1 95 ? 17.621 0.553 -14.763 1.00 77.75 95 LYS A N 1
ATOM 798 C CA . LYS A 1 95 ? 16.168 0.657 -14.626 1.00 77.75 95 LYS A CA 1
ATOM 799 C C . LYS A 1 95 ? 15.638 -0.423 -13.684 1.00 77.75 95 LYS A C 1
ATOM 801 O O . LYS A 1 95 ? 14.993 -0.064 -12.710 1.00 77.75 95 LYS A O 1
ATOM 806 N N . VAL A 1 96 ? 15.981 -1.695 -13.907 1.00 76.56 96 VAL A N 1
ATOM 807 C CA . VAL A 1 96 ? 15.544 -2.823 -13.058 1.00 76.56 96 VAL A CA 1
ATOM 808 C C . VAL A 1 96 ? 16.044 -2.678 -11.617 1.00 76.56 96 VAL A C 1
ATOM 810 O O . VAL A 1 96 ? 15.260 -2.821 -10.682 1.00 76.56 96 VAL A O 1
ATOM 813 N N . TYR A 1 97 ? 17.317 -2.322 -11.422 1.00 77.94 97 TYR A N 1
ATOM 814 C CA . TYR A 1 97 ? 17.891 -2.143 -10.084 1.00 77.94 97 TYR A CA 1
ATOM 815 C C . TYR A 1 97 ? 17.216 -1.008 -9.301 1.00 77.94 97 TYR A C 1
ATOM 817 O O . TYR A 1 97 ? 16.804 -1.185 -8.153 1.00 77.94 97 TYR A O 1
ATOM 825 N N . ARG A 1 98 ? 17.059 0.165 -9.929 1.00 80.94 98 ARG A N 1
ATOM 826 C CA . ARG A 1 98 ? 16.370 1.304 -9.302 1.00 80.94 98 ARG A CA 1
ATOM 827 C C . ARG A 1 98 ? 14.926 0.957 -8.982 1.00 80.94 98 ARG A C 1
ATOM 829 O O . ARG A 1 98 ? 14.455 1.299 -7.903 1.00 80.94 98 ARG A O 1
ATOM 836 N N . ASP A 1 99 ? 14.254 0.276 -9.901 1.00 82.25 99 ASP A N 1
ATOM 837 C CA . ASP A 1 99 ? 12.871 -0.148 -9.739 1.00 82.25 99 ASP A CA 1
ATOM 838 C C . ASP A 1 99 ? 12.716 -1.082 -8.526 1.00 82.25 99 ASP A C 1
ATOM 840 O O . ASP A 1 99 ? 11.876 -0.827 -7.669 1.00 82.25 99 ASP A O 1
ATOM 844 N N . ALA A 1 100 ? 13.608 -2.066 -8.356 1.00 83.38 100 ALA A N 1
ATOM 845 C CA . ALA A 1 100 ? 13.624 -2.946 -7.184 1.00 83.38 100 ALA A CA 1
ATOM 846 C C . ALA A 1 100 ? 13.899 -2.205 -5.857 1.00 83.38 100 ALA A C 1
ATOM 848 O O . ALA A 1 100 ? 13.265 -2.501 -4.843 1.00 83.38 100 ALA A O 1
ATOM 849 N N . ILE A 1 101 ? 14.798 -1.211 -5.844 1.00 85.00 101 ILE A N 1
ATOM 850 C CA . ILE A 1 101 ? 15.011 -0.361 -4.655 1.00 85.00 101 ILE A CA 1
ATOM 851 C C . ILE A 1 101 ? 13.736 0.407 -4.300 1.00 85.00 101 ILE A C 1
ATOM 853 O O . ILE A 1 101 ? 13.414 0.569 -3.120 1.00 85.00 101 ILE A O 1
ATOM 857 N N . PHE A 1 102 ? 13.029 0.928 -5.303 1.00 88.00 102 PHE A N 1
ATOM 858 C CA . PHE A 1 102 ? 11.782 1.647 -5.069 1.00 88.00 102 PHE A CA 1
ATOM 859 C C . PHE A 1 102 ? 10.680 0.725 -4.554 1.00 88.00 102 PHE A C 1
ATOM 861 O O . PHE A 1 102 ? 9.998 1.127 -3.616 1.00 88.00 102 PHE A O 1
ATOM 868 N N . GLU A 1 103 ? 10.571 -0.507 -5.059 1.00 90.75 103 GLU A N 1
ATOM 869 C CA . GLU A 1 103 ? 9.654 -1.512 -4.504 1.00 90.75 103 GLU A CA 1
ATOM 870 C C . GLU A 1 103 ? 9.885 -1.726 -3.002 1.00 90.75 103 GLU A C 1
ATOM 872 O O . GLU A 1 103 ? 8.940 -1.656 -2.218 1.00 90.75 103 GLU A O 1
ATOM 877 N N . ALA A 1 104 ? 11.143 -1.881 -2.572 1.00 88.19 104 ALA A N 1
ATOM 878 C CA . ALA A 1 104 ? 11.471 -2.017 -1.152 1.00 88.19 104 ALA A CA 1
ATOM 879 C C . ALA A 1 104 ? 11.083 -0.765 -0.341 1.00 88.19 104 ALA A C 1
ATOM 881 O O . ALA A 1 104 ? 10.451 -0.866 0.710 1.00 88.19 104 ALA A O 1
ATOM 882 N N . LYS A 1 105 ? 11.386 0.437 -0.853 1.00 91.06 105 LYS A N 1
ATOM 883 C CA . LYS A 1 105 ? 11.029 1.703 -0.182 1.00 91.06 105 LYS A CA 1
ATOM 884 C C . LYS A 1 105 ? 9.519 1.900 -0.055 1.00 91.06 105 LYS A C 1
ATOM 886 O O . LYS A 1 105 ? 9.062 2.402 0.973 1.00 91.06 105 LYS A O 1
ATOM 891 N N . ILE A 1 106 ? 8.758 1.532 -1.086 1.00 90.75 106 ILE A N 1
ATOM 892 C CA . ILE A 1 106 ? 7.293 1.598 -1.081 1.00 90.75 106 ILE A CA 1
ATOM 893 C C . ILE A 1 106 ? 6.735 0.556 -0.106 1.00 90.75 106 ILE A C 1
ATOM 895 O O . ILE A 1 106 ? 5.859 0.867 0.701 1.00 90.75 106 ILE A O 1
ATOM 899 N N . ALA A 1 107 ? 7.280 -0.662 -0.096 1.00 92.12 107 ALA A N 1
ATOM 900 C CA . ALA A 1 107 ? 6.895 -1.671 0.883 1.00 92.12 107 ALA A CA 1
ATOM 901 C C . ALA A 1 107 ? 7.114 -1.169 2.324 1.00 92.12 107 ALA A C 1
ATOM 903 O O . ALA A 1 107 ? 6.228 -1.307 3.175 1.00 92.12 107 ALA A O 1
ATOM 904 N N . ASP A 1 108 ? 8.252 -0.535 2.606 1.00 92.56 108 ASP A N 1
ATOM 905 C CA . ASP A 1 108 ? 8.553 0.031 3.925 1.00 92.56 108 ASP A CA 1
ATOM 906 C C . ASP A 1 108 ? 7.658 1.219 4.296 1.00 92.56 108 ASP A C 1
ATOM 908 O O . ASP A 1 108 ? 7.361 1.428 5.478 1.00 92.56 108 ASP A O 1
ATOM 912 N N . SER A 1 109 ? 7.214 2.023 3.324 1.00 93.88 109 SER A N 1
ATOM 913 C CA . SER A 1 109 ? 6.265 3.107 3.601 1.00 93.88 109 SER A CA 1
ATOM 914 C C . SER A 1 109 ? 4.890 2.564 3.983 1.00 93.88 109 SER A C 1
ATOM 916 O O . SER A 1 109 ? 4.286 3.081 4.921 1.00 93.88 109 SER A O 1
ATOM 918 N N . PHE A 1 110 ? 4.434 1.477 3.355 1.00 93.81 110 PHE A N 1
ATOM 919 C CA . PHE A 1 110 ? 3.201 0.785 3.744 1.00 93.81 110 PHE A CA 1
ATOM 920 C C . PHE A 1 110 ? 3.273 0.172 5.145 1.00 93.81 110 PHE A C 1
ATOM 922 O O . PHE A 1 110 ? 2.337 0.313 5.931 1.00 93.81 110 PHE A O 1
ATOM 929 N N . LYS A 1 111 ? 4.409 -0.432 5.510 1.00 93.12 111 LYS A N 1
ATOM 930 C CA . LYS A 1 111 ? 4.618 -0.944 6.873 1.00 93.12 111 LYS A CA 1
ATOM 931 C C . LYS A 1 111 ? 4.534 0.171 7.922 1.00 93.12 111 LYS A C 1
ATOM 933 O O . LYS A 1 111 ? 3.879 0.011 8.948 1.00 93.12 111 LYS A O 1
ATOM 938 N N . ARG A 1 112 ? 5.146 1.328 7.647 1.00 93.88 112 ARG A N 1
ATOM 939 C CA . ARG A 1 112 ? 5.048 2.516 8.515 1.00 93.88 112 ARG A CA 1
ATOM 940 C C . ARG A 1 112 ? 3.645 3.126 8.518 1.00 93.88 112 ARG A C 1
ATOM 942 O O . ARG A 1 112 ? 3.246 3.722 9.516 1.00 93.88 112 ARG A O 1
ATOM 949 N N . GLN A 1 113 ? 2.904 2.995 7.420 1.00 92.06 113 GLN A N 1
ATOM 950 C CA . GLN A 1 113 ? 1.511 3.422 7.338 1.00 92.06 113 GLN A CA 1
ATOM 951 C C . GLN A 1 113 ? 0.623 2.589 8.273 1.00 92.06 113 GLN A C 1
ATOM 953 O O . GLN A 1 113 ? -0.101 3.201 9.047 1.00 92.06 113 GLN A O 1
ATOM 958 N N . ASP A 1 114 ? 0.773 1.257 8.327 1.00 92.44 114 ASP A N 1
ATOM 959 C CA . ASP A 1 114 ? 0.031 0.394 9.276 1.00 92.44 114 ASP A CA 1
ATOM 960 C C . ASP A 1 114 ? 0.191 0.865 10.735 1.00 92.44 114 ASP A C 1
ATOM 962 O O . ASP A 1 114 ? -0.780 1.002 11.488 1.00 92.44 114 ASP A O 1
ATOM 966 N N . GLU A 1 115 ? 1.425 1.189 11.129 1.00 91.62 115 GLU A N 1
ATOM 967 C CA . GLU A 1 115 ? 1.727 1.696 12.471 1.00 91.62 115 GLU A CA 1
ATOM 968 C C . GLU A 1 115 ? 1.093 3.071 12.730 1.00 91.62 115 GLU A C 1
ATOM 970 O O . GLU A 1 115 ? 0.539 3.311 13.808 1.00 91.62 115 GLU A O 1
ATOM 975 N N . LYS A 1 116 ? 1.132 3.975 11.744 1.00 92.50 116 LYS A N 1
ATOM 976 C CA . LYS A 1 116 ? 0.487 5.295 11.837 1.00 92.50 116 LYS A CA 1
ATOM 977 C C . LYS A 1 116 ? -1.035 5.175 11.907 1.00 92.50 116 LYS A C 1
ATOM 979 O O . LYS A 1 116 ? -1.642 5.864 12.728 1.00 92.50 116 LYS A O 1
ATOM 984 N N . THR A 1 117 ? -1.633 4.274 11.129 1.00 91.81 117 THR A N 1
ATOM 985 C CA . THR A 1 117 ? -3.066 3.954 11.162 1.00 91.81 117 THR A CA 1
ATOM 986 C C . THR A 1 117 ? -3.470 3.527 12.574 1.00 91.81 117 THR A C 1
ATOM 988 O O . THR A 1 117 ? -4.390 4.099 13.161 1.00 91.81 117 THR A O 1
ATOM 991 N N . LEU A 1 118 ? -2.728 2.605 13.195 1.00 91.25 118 LEU A N 1
ATOM 992 C CA . LEU A 1 118 ? -2.974 2.214 14.589 1.00 91.25 118 LEU A CA 1
ATOM 993 C C . LEU A 1 118 ? -2.881 3.395 15.560 1.00 91.25 118 LEU A C 1
ATOM 995 O O . LEU A 1 118 ? -3.737 3.551 16.434 1.00 91.25 118 LEU A O 1
ATOM 999 N N . GLN A 1 119 ? -1.857 4.238 15.421 1.00 90.88 119 GLN A N 1
ATOM 1000 C CA . GLN A 1 119 ? -1.684 5.404 16.288 1.00 90.88 119 GLN A CA 1
ATOM 1001 C C . GLN A 1 119 ? -2.831 6.409 16.136 1.00 90.88 119 GLN A C 1
ATOM 1003 O O . GLN A 1 119 ? -3.334 6.906 17.145 1.00 90.88 119 GLN A O 1
ATOM 1008 N N . GLN A 1 120 ? -3.275 6.686 14.911 1.00 91.25 120 GLN A N 1
ATOM 1009 C CA . GLN A 1 120 ? -4.384 7.595 14.628 1.00 91.25 120 GLN A CA 1
ATOM 1010 C C . GLN A 1 120 ? -5.693 7.084 15.233 1.00 91.25 120 GLN A C 1
ATOM 1012 O O . GLN A 1 120 ? -6.325 7.797 16.012 1.00 91.25 120 GLN A O 1
ATOM 1017 N N . TYR A 1 121 ? -6.059 5.830 14.966 1.00 91.19 121 TYR A N 1
ATOM 1018 C CA . TYR A 1 121 ? -7.303 5.251 15.477 1.00 91.19 121 TYR A CA 1
ATOM 1019 C C . TYR A 1 121 ? -7.266 4.996 16.989 1.00 91.19 121 TYR A C 1
ATOM 1021 O O . TYR A 1 121 ? -8.306 5.034 17.641 1.00 91.19 121 TYR A O 1
ATOM 1029 N N . SER A 1 122 ? -6.084 4.835 17.596 1.00 90.44 122 SER A N 1
ATOM 1030 C CA . SER A 1 122 ? -5.961 4.736 19.061 1.00 90.44 122 SER A CA 1
ATOM 1031 C C . SER A 1 122 ? -6.325 6.031 19.805 1.00 90.44 122 SER A C 1
ATOM 1033 O O . SER A 1 122 ? -6.618 5.986 21.006 1.00 90.44 122 SER A O 1
ATOM 1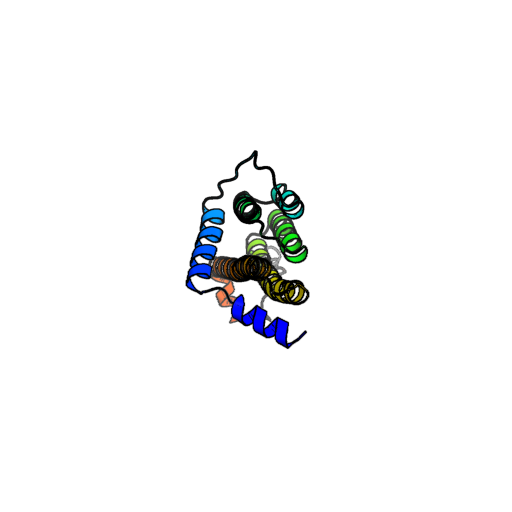035 N N . LYS A 1 123 ? -6.307 7.176 19.104 1.00 91.19 123 LYS A N 1
ATOM 1036 C CA . LYS A 1 123 ? -6.746 8.481 19.623 1.00 91.19 123 LYS A CA 1
ATOM 1037 C C . LYS A 1 123 ? -8.265 8.658 19.532 1.00 91.19 123 LYS A C 1
ATOM 1039 O O . LYS A 1 123 ? -8.806 9.504 20.238 1.00 91.19 123 LYS A O 1
ATOM 1044 N N . LEU A 1 124 ? -8.942 7.867 18.699 1.00 90.06 124 LEU A N 1
ATOM 1045 C CA . LEU A 1 124 ? -10.390 7.910 18.509 1.00 90.06 124 LEU A CA 1
ATOM 1046 C C . LEU A 1 124 ? -11.131 7.047 19.551 1.00 90.06 124 LEU A C 1
ATOM 1048 O O . LEU A 1 124 ? -10.535 6.175 20.197 1.00 90.06 124 LEU A O 1
ATOM 1052 N N . PRO A 1 125 ? -12.446 7.265 19.744 1.00 89.25 125 PRO A N 1
ATOM 1053 C CA . PRO A 1 125 ? -13.287 6.358 20.517 1.00 89.25 125 PRO A CA 1
ATOM 1054 C C . PRO A 1 125 ? -13.299 4.949 19.905 1.00 89.25 125 PRO A C 1
ATOM 1056 O O . PRO A 1 125 ? -13.390 4.796 18.687 1.00 89.25 125 PRO A O 1
ATOM 1059 N N . LEU A 1 126 ? -13.245 3.914 20.751 1.00 87.12 126 LEU A N 1
ATOM 1060 C CA . LEU A 1 126 ? -13.286 2.504 20.338 1.00 87.12 126 LEU A CA 1
ATOM 1061 C C . LEU A 1 126 ? -14.723 2.058 20.015 1.00 87.12 126 LEU A C 1
ATOM 1063 O O . LEU A 1 126 ? -15.282 1.208 20.705 1.00 87.12 126 LEU A O 1
ATOM 1067 N N . THR A 1 127 ? -15.321 2.655 18.988 1.00 92.25 127 THR A N 1
ATOM 1068 C CA . THR A 1 127 ? -16.600 2.216 18.413 1.00 92.25 127 THR A CA 1
ATOM 1069 C C . THR A 1 127 ? -16.373 1.087 17.409 1.00 92.25 127 THR A C 1
ATOM 1071 O O . THR A 1 127 ? -15.280 0.950 16.853 1.00 92.25 127 THR A O 1
ATOM 1074 N N . GLU A 1 128 ? -17.401 0.278 17.152 1.00 90.50 128 GLU A N 1
ATOM 1075 C CA . GLU A 1 128 ? -17.331 -0.795 16.149 1.00 90.50 128 GLU A CA 1
ATOM 1076 C C . GLU A 1 128 ? -16.995 -0.255 14.754 1.00 90.50 128 GLU A C 1
ATOM 1078 O O . GLU A 1 128 ? -16.165 -0.833 14.058 1.00 90.50 128 GLU A O 1
ATOM 1083 N N . GLU A 1 129 ? -17.549 0.904 14.392 1.00 92.31 129 GLU A N 1
ATOM 1084 C CA .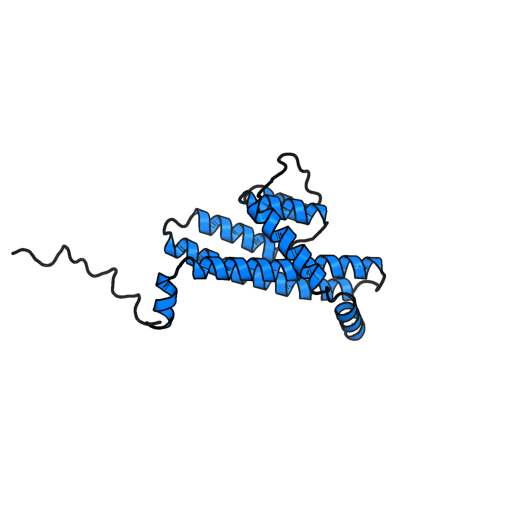 GLU A 1 129 ? -17.268 1.581 13.124 1.00 92.31 129 GLU A CA 1
ATOM 1085 C C . GLU A 1 129 ? -15.782 1.948 12.978 1.00 92.31 129 GLU A C 1
ATOM 1087 O O . GLU A 1 129 ? -15.150 1.629 11.969 1.00 92.31 129 GLU A O 1
ATOM 1092 N N . ASN A 1 130 ? -15.189 2.567 14.004 1.00 91.31 130 ASN A N 1
ATOM 1093 C CA . ASN A 1 130 ? -13.778 2.957 13.978 1.00 91.31 130 ASN A CA 1
ATOM 1094 C C . ASN A 1 130 ? -12.857 1.734 13.952 1.00 91.31 130 ASN A C 1
ATOM 1096 O O . ASN A 1 130 ? -11.818 1.749 13.292 1.00 91.31 130 ASN A O 1
ATOM 1100 N N . ILE A 1 131 ? -13.239 0.661 14.649 1.00 90.62 131 ILE A N 1
ATOM 1101 C CA . ILE A 1 131 ? -12.505 -0.607 14.621 1.00 90.62 131 ILE A CA 1
ATOM 1102 C C . ILE A 1 131 ? -12.576 -1.227 13.220 1.00 90.62 131 ILE A C 1
ATOM 1104 O O . ILE A 1 131 ? -11.547 -1.680 12.717 1.00 90.62 131 ILE A O 1
ATOM 1108 N N . ALA A 1 132 ? -13.744 -1.217 12.574 1.00 90.94 132 ALA A N 1
ATOM 1109 C CA . ALA A 1 132 ? -13.927 -1.750 11.226 1.00 90.94 132 ALA A CA 1
ATOM 1110 C C . ALA A 1 132 ? -13.108 -0.970 10.187 1.00 90.94 132 ALA A C 1
ATOM 1112 O O . ALA A 1 132 ? -12.346 -1.582 9.438 1.00 90.94 132 ALA A O 1
ATOM 1113 N N . LYS A 1 133 ? -13.174 0.369 10.203 1.00 91.31 133 LYS A N 1
ATOM 1114 C CA . LYS A 1 133 ? -12.376 1.237 9.317 1.00 91.31 133 LYS A CA 1
ATOM 1115 C C . LYS A 1 133 ? -10.874 1.045 9.526 1.00 91.31 133 LYS A C 1
ATOM 1117 O O . LYS A 1 133 ? -10.132 0.862 8.563 1.00 91.31 133 LYS A O 1
ATOM 1122 N N . CYS A 1 134 ? -10.430 0.987 10.784 1.00 92.12 134 CYS A N 1
ATOM 1123 C CA . CYS A 1 134 ? -9.034 0.703 11.114 1.00 92.12 134 CYS A CA 1
ATOM 1124 C C . CYS A 1 134 ? -8.601 -0.669 10.578 1.00 92.12 134 CYS A C 1
ATOM 1126 O O . CYS A 1 134 ? -7.570 -0.776 9.922 1.00 92.12 134 CYS A O 1
ATOM 1128 N N . LYS A 1 135 ? -9.400 -1.718 10.809 1.00 92.19 135 LYS A N 1
ATOM 1129 C CA . LYS A 1 135 ? -9.113 -3.075 10.323 1.00 92.19 135 LYS A CA 1
ATOM 1130 C C . LYS A 1 135 ? -9.029 -3.132 8.798 1.00 92.19 135 LYS A C 1
ATOM 1132 O O . LYS A 1 135 ? -8.158 -3.821 8.267 1.00 92.19 135 LYS A O 1
ATOM 1137 N N . GLU A 1 136 ? -9.909 -2.418 8.102 1.00 91.44 136 GLU A N 1
ATOM 1138 C CA . GLU A 1 136 ? -9.921 -2.389 6.642 1.00 91.44 136 GLU A CA 1
ATOM 1139 C C . GLU A 1 136 ? -8.669 -1.708 6.085 1.00 91.44 136 GLU A C 1
ATOM 1141 O O . GLU A 1 136 ? -7.957 -2.327 5.286 1.00 91.44 136 GLU A O 1
ATOM 1146 N N . GLN A 1 137 ? -8.350 -0.510 6.588 1.00 92.06 137 GLN A N 1
ATOM 1147 C CA . GLN A 1 137 ? -7.166 0.258 6.201 1.00 92.06 137 GLN A CA 1
ATOM 1148 C C . GLN A 1 137 ? -5.874 -0.516 6.483 1.00 92.06 137 GLN A C 1
ATOM 1150 O O . GLN A 1 137 ? -5.069 -0.719 5.577 1.00 92.06 137 GLN A O 1
ATOM 1155 N N . ARG A 1 138 ? -5.713 -1.040 7.705 1.00 92.81 138 ARG A N 1
ATOM 1156 C CA . ARG A 1 138 ? -4.553 -1.864 8.086 1.00 92.81 138 ARG A CA 1
ATOM 1157 C C . ARG A 1 138 ? -4.410 -3.106 7.212 1.00 92.81 138 ARG A C 1
ATOM 1159 O O . ARG A 1 138 ? -3.305 -3.498 6.843 1.00 92.81 138 ARG A O 1
ATOM 1166 N N . GLY A 1 139 ? -5.536 -3.726 6.853 1.00 92.06 139 GLY A N 1
ATOM 1167 C CA . GLY A 1 139 ? -5.556 -4.852 5.927 1.00 92.06 139 GLY A CA 1
ATOM 1168 C C . GLY A 1 139 ? -4.937 -4.496 4.576 1.00 92.06 139 GLY A C 1
ATOM 1169 O O . GLY A 1 139 ? -4.152 -5.281 4.051 1.00 92.06 139 GLY A O 1
ATOM 1170 N N . PHE A 1 140 ? -5.235 -3.313 4.039 1.00 92.38 140 PHE A N 1
ATOM 1171 C CA . PHE A 1 140 ? -4.622 -2.840 2.797 1.00 92.38 140 PHE A CA 1
ATOM 1172 C C . PHE A 1 140 ? -3.194 -2.336 2.962 1.00 92.38 140 PHE A C 1
ATOM 1174 O O . PHE A 1 140 ? -2.394 -2.567 2.061 1.00 92.38 140 PHE A O 1
ATOM 1181 N N . ASP A 1 141 ? -2.845 -1.728 4.095 1.00 92.38 141 ASP A N 1
ATOM 1182 C CA . ASP A 1 141 ? -1.468 -1.316 4.383 1.00 92.38 141 ASP A CA 1
ATOM 1183 C C . ASP A 1 141 ? -0.534 -2.543 4.377 1.00 92.38 141 ASP A C 1
ATOM 1185 O O . ASP A 1 141 ? 0.488 -2.572 3.688 1.00 92.38 141 ASP A O 1
ATOM 1189 N N . LEU A 1 142 ? -0.928 -3.623 5.060 1.00 92.00 142 LEU A N 1
ATOM 1190 C CA . LEU A 1 142 ? -0.168 -4.878 5.085 1.00 92.00 142 LEU A CA 1
ATOM 1191 C C . LEU A 1 142 ? -0.118 -5.570 3.719 1.00 92.00 142 LEU A C 1
ATOM 1193 O O . LEU A 1 142 ? 0.914 -6.132 3.341 1.00 92.00 142 LEU A O 1
ATOM 1197 N N . VAL A 1 143 ? -1.217 -5.530 2.966 1.00 92.81 143 VAL A N 1
ATOM 1198 C CA . VAL A 1 143 ? -1.260 -6.075 1.604 1.00 92.81 143 VAL A CA 1
ATOM 1199 C C . VAL A 1 143 ? -0.374 -5.268 0.660 1.00 92.81 143 VAL A C 1
ATOM 1201 O O . VAL A 1 143 ? 0.347 -5.874 -0.127 1.00 92.81 143 VAL A O 1
ATOM 1204 N N . GLY A 1 144 ? -0.359 -3.939 0.770 1.00 91.75 144 GLY A N 1
ATOM 1205 C CA . GLY A 1 144 ? 0.537 -3.066 0.015 1.00 91.75 144 GLY A CA 1
ATOM 1206 C C . GLY A 1 144 ? 1.999 -3.416 0.276 1.00 91.75 144 GLY A C 1
ATOM 1207 O O . GLY A 1 144 ? 2.755 -3.635 -0.668 1.00 91.75 144 GLY A O 1
ATOM 1208 N N . HIS A 1 145 ? 2.378 -3.597 1.546 1.00 93.44 145 HIS A N 1
ATOM 1209 C CA . HIS A 1 145 ? 3.719 -4.066 1.906 1.00 93.44 145 HIS A CA 1
ATOM 1210 C C . HIS A 1 145 ? 4.070 -5.395 1.216 1.00 93.44 145 HIS A C 1
ATOM 1212 O O . HIS A 1 145 ? 5.109 -5.506 0.567 1.00 93.44 145 HIS A O 1
ATOM 1218 N N . ARG A 1 146 ? 3.189 -6.399 1.306 1.00 91.62 146 ARG A N 1
ATOM 1219 C CA . ARG A 1 146 ? 3.424 -7.727 0.713 1.00 91.62 146 ARG A CA 1
ATOM 1220 C C . ARG A 1 146 ? 3.476 -7.702 -0.811 1.00 91.62 146 ARG A C 1
ATOM 1222 O O . ARG A 1 146 ? 4.337 -8.359 -1.386 1.00 91.62 146 ARG A O 1
ATOM 1229 N N . ALA A 1 147 ? 2.579 -6.961 -1.456 1.00 91.19 147 ALA A N 1
ATOM 1230 C CA . ALA A 1 147 ? 2.538 -6.843 -2.909 1.00 91.19 147 ALA A CA 1
ATOM 1231 C C . ALA A 1 147 ? 3.842 -6.237 -3.442 1.00 91.19 147 ALA A C 1
ATOM 1233 O O . ALA A 1 147 ? 4.468 -6.817 -4.324 1.00 91.19 147 ALA A O 1
ATOM 1234 N N . HIS A 1 148 ? 4.302 -5.134 -2.847 1.00 91.06 148 HIS A N 1
ATOM 1235 C CA . HIS A 1 148 ? 5.546 -4.482 -3.256 1.00 91.06 148 HIS A CA 1
ATOM 1236 C C . HIS A 1 148 ? 6.794 -5.318 -2.922 1.00 91.06 148 HIS A C 1
ATOM 1238 O O . HIS A 1 148 ? 7.723 -5.369 -3.724 1.00 91.06 148 HIS A O 1
ATOM 1244 N N . MET A 1 149 ? 6.798 -6.077 -1.819 1.00 91.50 149 MET A N 1
ATOM 1245 C CA . MET A 1 149 ? 7.851 -7.074 -1.569 1.00 91.50 149 MET A CA 1
ATOM 1246 C C . MET A 1 149 ? 7.889 -8.154 -2.659 1.00 91.50 149 MET A C 1
ATOM 1248 O O . MET A 1 149 ? 8.958 -8.444 -3.193 1.00 91.50 149 MET A O 1
ATOM 1252 N N . LEU A 1 150 ? 6.733 -8.718 -3.030 1.00 88.75 150 LEU A N 1
ATOM 1253 C CA . LEU A 1 150 ? 6.639 -9.716 -4.099 1.00 88.75 150 LEU A CA 1
ATOM 1254 C C . LEU A 1 150 ? 7.108 -9.141 -5.438 1.00 88.75 150 LEU A C 1
ATOM 1256 O O . LEU A 1 150 ? 7.931 -9.759 -6.109 1.00 88.75 150 LEU A O 1
ATOM 1260 N N . PHE A 1 151 ? 6.646 -7.946 -5.815 1.00 86.19 151 PHE A N 1
ATOM 1261 C CA . PHE A 1 151 ? 7.083 -7.286 -7.046 1.00 86.19 151 PHE A CA 1
ATOM 1262 C C . PHE A 1 151 ? 8.585 -6.994 -7.044 1.00 86.19 151 PHE A C 1
ATOM 1264 O O . PHE A 1 151 ? 9.243 -7.232 -8.057 1.00 86.19 151 PHE A O 1
ATOM 1271 N N . GLY A 1 152 ? 9.148 -6.555 -5.915 1.00 85.25 152 GLY A N 1
ATOM 1272 C CA . GLY A 1 152 ? 10.591 -6.382 -5.750 1.00 85.25 152 GLY A CA 1
ATOM 1273 C C . GLY A 1 152 ? 11.363 -7.683 -5.978 1.00 85.25 152 GLY A C 1
ATOM 1274 O O . GLY A 1 152 ? 12.305 -7.701 -6.772 1.00 85.25 152 GLY A O 1
ATOM 1275 N N . MET A 1 153 ? 10.921 -8.783 -5.361 1.00 83.69 153 MET A N 1
ATOM 1276 C CA . MET A 1 153 ? 11.528 -10.109 -5.539 1.00 83.69 153 MET A CA 1
ATOM 1277 C C . MET A 1 153 ? 11.447 -10.592 -6.991 1.00 83.69 153 MET A C 1
ATOM 1279 O O . MET A 1 153 ? 12.450 -11.047 -7.536 1.00 83.69 153 MET A O 1
ATOM 1283 N N . PHE A 1 154 ? 10.291 -10.453 -7.649 1.00 83.06 154 PHE A N 1
ATOM 1284 C CA . PHE A 1 154 ? 10.141 -10.824 -9.061 1.00 83.06 154 PHE A CA 1
ATOM 1285 C C . PHE A 1 154 ? 11.063 -10.008 -9.972 1.00 83.06 154 PHE A C 1
ATOM 1287 O O . PHE A 1 154 ? 11.680 -10.566 -10.879 1.00 83.06 154 PHE A O 1
ATOM 1294 N N . LYS A 1 155 ? 11.201 -8.700 -9.722 1.00 80.62 155 LYS A N 1
ATOM 1295 C CA . LYS A 1 155 ? 12.093 -7.821 -10.496 1.00 80.62 155 LYS A CA 1
ATOM 1296 C C . LYS A 1 155 ? 13.567 -8.183 -10.309 1.00 80.62 155 LYS A C 1
ATOM 1298 O O . LYS A 1 155 ? 14.317 -8.147 -11.281 1.00 80.62 155 LYS A O 1
ATOM 1303 N N . GLN A 1 156 ? 13.973 -8.561 -9.096 1.00 77.00 156 GLN A N 1
ATOM 1304 C CA . GLN A 1 156 ? 15.329 -9.048 -8.821 1.00 77.00 156 GLN A CA 1
ATOM 1305 C C . GLN A 1 156 ? 15.586 -10.411 -9.480 1.00 77.00 156 GLN A C 1
ATOM 1307 O O . GLN A 1 156 ? 16.594 -10.579 -10.159 1.00 77.00 156 GLN A O 1
ATOM 1312 N N . ALA A 1 157 ? 14.649 -11.358 -9.361 1.00 78.12 157 ALA A N 1
ATOM 1313 C CA . ALA A 1 157 ? 14.763 -12.690 -9.961 1.00 78.12 157 ALA A CA 1
ATOM 1314 C C . ALA A 1 157 ? 14.797 -12.657 -11.501 1.00 78.12 157 ALA A C 1
ATOM 1316 O O . ALA A 1 157 ? 15.468 -13.474 -12.126 1.00 78.12 157 ALA A O 1
ATOM 1317 N N . ALA A 1 158 ? 14.124 -11.683 -12.124 1.00 68.19 158 ALA A N 1
ATOM 1318 C CA . ALA A 1 158 ? 14.183 -11.446 -13.567 1.00 68.19 158 ALA A CA 1
ATOM 1319 C C . ALA A 1 158 ? 15.557 -10.937 -14.058 1.00 68.19 158 ALA A C 1
ATOM 1321 O O . ALA A 1 158 ? 15.753 -10.784 -15.267 1.00 68.19 158 ALA A O 1
ATOM 1322 N N . ASN A 1 159 ? 16.506 -10.685 -13.150 1.00 62.84 159 ASN A N 1
ATOM 1323 C CA . ASN A 1 159 ? 17.882 -10.310 -13.458 1.00 62.84 159 ASN A CA 1
ATOM 1324 C C . ASN A 1 159 ? 18.893 -11.332 -12.885 1.00 62.84 159 ASN A C 1
ATOM 1326 O O . ASN A 1 159 ? 19.630 -11.024 -11.946 1.00 62.84 159 ASN A O 1
ATOM 1330 N N . PRO A 1 160 ? 18.965 -12.557 -13.444 1.00 52.41 160 PRO A N 1
ATOM 1331 C CA . PRO A 1 160 ? 19.817 -13.626 -12.916 1.00 52.41 160 PRO A CA 1
ATOM 1332 C C . PRO A 1 160 ? 21.325 -13.340 -13.028 1.00 52.41 160 PRO A C 1
ATOM 1334 O O . PRO A 1 160 ? 22.112 -13.980 -12.339 1.00 52.41 160 PRO A O 1
ATOM 1337 N N . TYR A 1 161 ? 21.741 -12.375 -13.858 1.00 50.84 161 TYR A N 1
ATOM 1338 C CA . TYR A 1 161 ? 23.156 -12.035 -14.050 1.00 50.84 16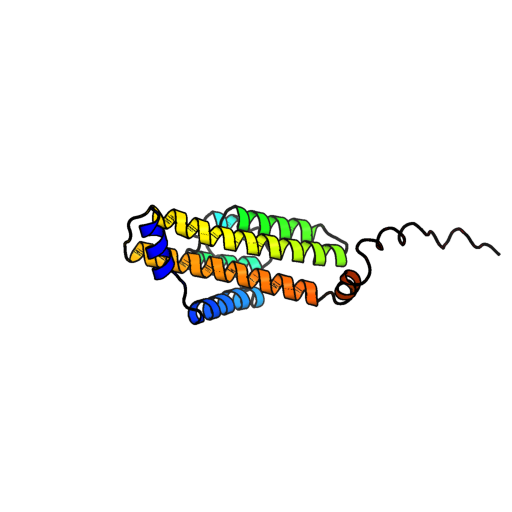1 TYR A CA 1
ATOM 1339 C C . TYR A 1 161 ? 23.756 -11.179 -12.922 1.00 50.84 161 TYR A C 1
ATOM 1341 O O . TYR A 1 161 ? 24.974 -11.108 -12.828 1.00 50.84 161 TYR A O 1
ATOM 1349 N N . ASP A 1 162 ? 22.940 -10.583 -12.045 1.00 48.16 162 ASP A N 1
ATOM 1350 C CA . ASP A 1 162 ? 23.431 -9.853 -10.863 1.00 48.16 162 ASP A CA 1
ATOM 1351 C C . ASP A 1 162 ? 23.328 -10.681 -9.563 1.00 48.16 162 ASP A C 1
ATOM 1353 O O . ASP A 1 162 ? 23.986 -10.351 -8.582 1.00 48.16 162 ASP A O 1
ATOM 1357 N N . ALA A 1 163 ? 22.588 -11.801 -9.549 1.00 42.12 163 ALA A N 1
ATOM 1358 C CA . ALA A 1 163 ? 22.566 -12.729 -8.406 1.00 42.12 163 ALA A CA 1
ATOM 1359 C C . ALA A 1 163 ? 23.910 -13.463 -8.201 1.00 42.12 163 ALA A C 1
ATOM 1361 O O . ALA A 1 163 ? 24.158 -14.021 -7.136 1.00 42.12 163 ALA A O 1
ATOM 1362 N N . ILE A 1 164 ? 24.776 -13.451 -9.219 1.00 41.22 164 ILE A N 1
ATOM 1363 C CA . ILE A 1 164 ? 26.138 -14.003 -9.177 1.00 41.22 164 ILE A CA 1
ATOM 1364 C C . ILE A 1 164 ? 27.147 -12.960 -8.646 1.00 41.22 164 ILE A C 1
ATOM 1366 O O . ILE A 1 164 ? 28.178 -13.335 -8.079 1.00 41.22 164 ILE A O 1
ATOM 1370 N N . ASP A 1 165 ? 26.832 -11.663 -8.736 1.00 38.59 165 ASP A N 1
ATOM 1371 C CA . ASP A 1 165 ? 27.752 -10.580 -8.357 1.00 38.59 165 ASP A CA 1
ATOM 1372 C C . ASP A 1 165 ? 27.744 -10.240 -6.862 1.00 38.59 165 ASP A C 1
ATOM 1374 O O . ASP A 1 165 ? 28.716 -9.668 -6.370 1.00 38.59 165 ASP A O 1
ATOM 1378 N N . ASP A 1 166 ? 26.738 -10.679 -6.099 1.00 41.59 166 ASP A N 1
ATOM 1379 C CA . ASP A 1 166 ? 26.800 -10.605 -4.629 1.00 41.59 166 ASP A CA 1
ATOM 1380 C C . ASP A 1 166 ? 27.835 -11.587 -4.038 1.00 41.59 166 ASP A C 1
ATOM 1382 O O . ASP A 1 166 ? 28.338 -11.370 -2.934 1.00 41.59 166 ASP A O 1
ATOM 1386 N N . THR A 1 167 ? 28.239 -12.625 -4.784 1.00 41.34 167 THR A N 1
ATOM 1387 C CA . THR A 1 167 ? 29.366 -13.512 -4.423 1.00 41.34 167 THR A CA 1
ATOM 1388 C C . THR A 1 167 ? 30.706 -13.105 -5.039 1.00 41.34 167 THR A C 1
ATOM 1390 O O . THR A 1 167 ? 31.750 -13.572 -4.585 1.00 41.34 167 THR A O 1
ATOM 1393 N N . LEU A 1 168 ? 30.707 -12.212 -6.033 1.00 39.06 168 LEU A N 1
ATOM 1394 C CA . LEU A 1 168 ? 31.902 -11.750 -6.744 1.00 39.06 168 LEU A CA 1
ATOM 1395 C C . LEU A 1 168 ? 32.003 -10.217 -6.724 1.00 39.06 168 LEU A C 1
ATOM 1397 O O . LEU A 1 168 ? 32.167 -9.554 -7.738 1.00 39.06 168 LEU A O 1
ATOM 1401 N N . GLY A 1 169 ? 32.015 -9.657 -5.517 1.00 36.34 169 GLY A N 1
ATOM 1402 C CA . GLY A 1 169 ? 32.764 -8.435 -5.257 1.00 36.34 169 GLY A CA 1
ATOM 1403 C C . GLY A 1 169 ? 31.955 -7.142 -5.206 1.00 36.34 169 GLY A C 1
ATOM 1404 O O . GLY A 1 169 ? 31.914 -6.371 -6.163 1.00 36.34 169 GLY A O 1
ATOM 1405 N N . GLN A 1 170 ? 31.650 -6.746 -3.967 1.00 39.00 170 GLN A N 1
ATOM 1406 C CA . GLN A 1 170 ? 31.665 -5.344 -3.515 1.00 39.00 170 GLN A CA 1
ATOM 1407 C C . GLN A 1 170 ? 32.992 -4.590 -3.822 1.00 39.00 170 GLN A C 1
ATOM 1409 O O . GLN A 1 170 ? 33.140 -3.438 -3.430 1.00 39.00 170 GLN A O 1
ATOM 1414 N N . GLY A 1 171 ? 33.947 -5.195 -4.545 1.00 37.19 171 GLY A N 1
ATOM 1415 C CA . GLY A 1 171 ? 35.190 -4.580 -5.014 1.00 37.19 171 GLY A CA 1
ATOM 1416 C C . GLY A 1 171 ? 35.469 -4.673 -6.524 1.00 37.19 171 GLY A C 1
ATOM 1417 O O . GLY A 1 171 ? 36.543 -4.245 -6.925 1.00 37.19 171 GLY A O 1
ATOM 1418 N N . ALA A 1 172 ? 34.573 -5.203 -7.373 1.00 39.41 172 ALA A N 1
ATOM 1419 C CA . ALA A 1 172 ? 34.937 -5.569 -8.758 1.00 39.41 172 ALA A CA 1
ATOM 1420 C C . ALA A 1 172 ? 34.175 -4.849 -9.895 1.00 39.41 172 ALA A C 1
ATOM 1422 O O . ALA A 1 172 ? 34.232 -5.287 -11.041 1.00 39.41 172 ALA A O 1
ATOM 1423 N N . ARG A 1 173 ? 33.487 -3.724 -9.640 1.00 41.25 173 ARG A N 1
ATOM 1424 C CA . ARG A 1 173 ? 32.789 -2.956 -10.701 1.00 41.25 173 ARG A CA 1
ATOM 1425 C C . ARG A 1 173 ? 33.307 -1.528 -10.924 1.00 41.25 173 ARG A C 1
ATOM 1427 O O . ARG A 1 173 ? 32.531 -0.658 -11.311 1.00 41.25 173 ARG A O 1
ATOM 1434 N N . TYR A 1 174 ? 34.611 -1.299 -10.750 1.00 41.31 174 TYR A N 1
ATOM 1435 C CA . TYR A 1 174 ? 35.262 -0.066 -11.228 1.00 41.31 174 TYR A CA 1
ATOM 1436 C C . TYR A 1 174 ? 36.258 -0.231 -12.391 1.00 41.31 174 TYR A C 1
ATOM 1438 O O . TYR A 1 174 ? 36.658 0.788 -12.933 1.00 41.31 174 TYR A O 1
ATOM 1446 N N . ASP A 1 175 ? 36.563 -1.440 -12.884 1.00 38.75 175 ASP A N 1
ATOM 1447 C CA . ASP A 1 175 ? 37.697 -1.608 -13.825 1.00 38.75 175 ASP A CA 1
ATOM 1448 C C . ASP A 1 175 ? 37.384 -1.977 -15.288 1.00 38.75 175 ASP A C 1
ATOM 1450 O O . ASP A 1 175 ? 38.305 -2.121 -16.086 1.00 38.75 175 ASP A O 1
ATOM 1454 N N . TYR A 1 176 ? 36.120 -2.055 -15.724 1.00 40.91 176 TYR A N 1
ATOM 1455 C CA . TYR A 1 176 ? 35.811 -2.459 -17.116 1.00 40.91 176 TYR A CA 1
ATOM 1456 C C . TYR A 1 176 ? 35.159 -1.388 -18.002 1.00 40.91 176 TYR A C 1
ATOM 1458 O O . TYR A 1 176 ? 34.632 -1.708 -19.066 1.00 40.91 176 TYR A O 1
ATOM 1466 N N . LYS A 1 177 ? 35.210 -0.105 -17.617 1.00 37.84 177 LYS A N 1
ATOM 1467 C CA . LYS A 1 177 ? 34.777 1.005 -18.495 1.00 37.84 177 LYS A CA 1
ATOM 1468 C C . LYS A 1 177 ? 35.870 1.996 -18.904 1.00 37.84 177 LYS A C 1
ATOM 1470 O O . LYS A 1 177 ? 35.565 2.906 -19.665 1.00 37.84 177 LYS A O 1
ATOM 1475 N N . GLU A 1 178 ? 37.124 1.781 -18.501 1.00 42.16 178 GLU A N 1
ATOM 1476 C CA . GLU A 1 178 ? 38.269 2.600 -18.946 1.00 42.16 178 GLU A CA 1
ATOM 1477 C C . GLU A 1 178 ? 39.357 1.826 -19.710 1.00 42.16 178 GLU A C 1
ATOM 1479 O O . GLU A 1 178 ? 40.387 2.398 -20.061 1.00 42.16 178 GLU A O 1
ATOM 1484 N N . MET A 1 179 ? 39.145 0.552 -20.061 1.00 40.12 179 MET A N 1
ATOM 1485 C CA . MET A 1 179 ? 40.027 -0.116 -21.025 1.00 40.12 179 MET A CA 1
ATOM 1486 C C . MET A 1 179 ? 39.496 0.058 -22.448 1.00 40.12 179 MET A C 1
ATOM 1488 O O . MET A 1 179 ? 38.774 -0.774 -22.992 1.00 40.12 179 MET A O 1
ATOM 1492 N N . ASP A 1 180 ? 39.889 1.190 -23.026 1.00 43.41 180 ASP A N 1
ATOM 1493 C CA . ASP A 1 180 ? 39.836 1.552 -24.444 1.00 43.41 180 ASP A CA 1
ATOM 1494 C C . ASP A 1 180 ? 40.690 0.538 -25.255 1.00 43.41 180 ASP A C 1
ATOM 1496 O O . ASP A 1 180 ? 41.838 0.801 -25.625 1.00 43.41 180 ASP A O 1
ATOM 1500 N N . PHE A 1 181 ? 40.176 -0.681 -25.472 1.00 43.81 181 PHE A N 1
ATOM 1501 C CA . PHE A 1 181 ? 40.895 -1.762 -26.173 1.00 43.81 181 PHE A CA 1
ATOM 1502 C C . PHE A 1 181 ? 41.120 -1.485 -27.672 1.00 43.81 181 PHE A C 1
ATOM 1504 O O . PHE A 1 181 ? 41.906 -2.183 -28.309 1.00 43.81 181 PHE A O 1
ATOM 1511 N N . GLU A 1 182 ? 40.526 -0.428 -28.233 1.00 42.88 182 GLU A N 1
ATOM 1512 C CA . GLU A 1 182 ? 40.733 -0.034 -29.634 1.00 42.88 182 GLU A CA 1
ATOM 1513 C C . GLU A 1 182 ? 41.946 0.891 -29.858 1.00 42.88 182 GLU A C 1
ATOM 1515 O O . GLU A 1 182 ? 42.297 1.173 -31.003 1.00 42.88 182 GLU A O 1
ATOM 1520 N N . LYS A 1 183 ? 42.654 1.334 -28.805 1.00 45.31 183 LYS A N 1
ATOM 1521 C CA . LYS A 1 183 ? 43.780 2.284 -28.953 1.00 45.31 183 LYS A CA 1
ATOM 1522 C C . LYS A 1 183 ? 45.195 1.725 -28.802 1.00 45.31 183 LYS A C 1
ATOM 1524 O O . LYS A 1 183 ? 46.137 2.512 -28.900 1.00 45.31 183 LYS A O 1
ATOM 1529 N N . LYS A 1 184 ? 45.403 0.418 -28.590 1.00 41.16 184 LYS A N 1
ATOM 1530 C CA . LYS A 1 184 ? 46.752 -0.096 -28.253 1.00 41.16 184 LYS A CA 1
ATOM 1531 C C . LYS A 1 184 ? 47.353 -1.232 -29.075 1.00 41.16 184 LYS A C 1
ATOM 1533 O O . LYS A 1 184 ? 48.452 -1.651 -28.735 1.00 41.16 184 LYS A O 1
ATOM 1538 N N . PHE A 1 185 ? 46.764 -1.643 -30.196 1.00 39.78 185 PHE A N 1
ATOM 1539 C CA . PHE A 1 185 ? 47.470 -2.529 -31.131 1.00 39.78 185 PHE A CA 1
ATOM 1540 C C . PHE A 1 185 ? 47.280 -2.079 -32.579 1.00 39.78 185 PHE A C 1
ATOM 1542 O O . PHE A 1 185 ? 46.333 -2.467 -33.254 1.00 39.78 185 PHE A O 1
ATOM 1549 N N . LYS A 1 186 ? 48.214 -1.245 -33.049 1.00 35.53 186 LYS A N 1
ATOM 1550 C CA . LYS A 1 186 ? 48.592 -1.202 -34.464 1.00 35.53 186 LYS A CA 1
ATOM 1551 C C . LYS A 1 186 ? 49.784 -2.146 -34.623 1.00 35.53 186 LYS A C 1
ATOM 1553 O O . LYS A 1 186 ? 50.824 -1.882 -34.022 1.00 35.53 186 LYS A O 1
ATOM 1558 N N . PHE A 1 187 ? 49.596 -3.232 -35.365 1.00 39.16 187 PHE A N 1
ATOM 1559 C CA . PHE A 1 187 ? 50.692 -3.910 -36.057 1.00 39.16 187 PHE A CA 1
ATOM 1560 C C . P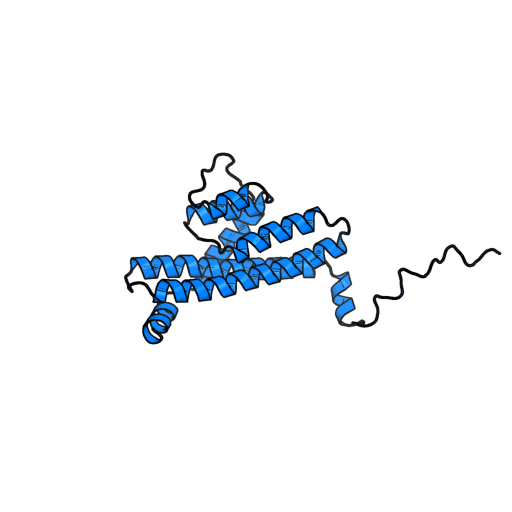HE A 1 187 ? 50.868 -3.253 -37.424 1.00 39.16 187 PHE A C 1
ATOM 1562 O O . PHE A 1 187 ? 49.830 -2.857 -38.007 1.00 39.16 187 PHE A O 1
#

pLDDT: mean 79.55, std 17.03, range [35.53, 93.88]

Organism: NCBI:txid45068

Secondary structure (DSSP, 8-state):
-HHHHHHHHHHT---HHHHHHHHHHHHHHHHH----TT---SSHHHHHHHHTS-HHHHHHHHHHHHTT----HHHHHHHHHHHHHHHH---HHHHHHHHHHHHHHHHHHHHHHHHHHHHHHHTS---HHHHHHHHHHHHHHHHHHHHHHHHHHHHHHT-TTTTTTTTS-TTSSSSSSS--TTSS---

Radius of gyration: 21.27 Å; chains: 1; bounding box: 68×29×63 Å

Sequence (187 aa):
MKEKYVKLKEKTNPDLRNQLDKLYQVVYQALDASVHHQYDYKLPERKILSQNTPPHVQAVNQMLDRKEVELSYESRRLIELQHRIVEKTTCRQTKVYRDAIFEAKIADSFKRQDEKTLQQYSKLPLTEENIAKCKEQRGFDLVGHRAHMLFGMFKQAANPYDAIDDTLGQGARYDYKEMDFEKKFKF